Protein 4ZF7 (pdb70)

Nearest PDB structures (foldseek):
  4zf7-assembly2_B  TM=1.008E+00  e=1.001E-17  Mustela putorius furo
  4zf7-assembly1_A  TM=8.751E-01  e=1.483E-12  Mustela putorius furo
  6ye3-assembly2_F  TM=7.989E-01  e=3.983E-10  Homo sapiens
  7ra9-assembly1_A  TM=7.853E-01  e=1.922E-08  Homo sapiens
  4yqx-assembly1_A  TM=7.765E-01  e=3.238E-07  Mus musculus

InterPro domains:
  IPR000779 Interleukin-2 [PF00715] (7-149)
  IPR000779 Interleukin-2 [PR00265] (2-30)
  IPR000779 Interleukin-2 [PR00265] (51-66)
  IPR000779 Interleukin-2 [PR00265] (68-95)
  IPR000779 Interleukin-2 [PR00265] (107-128)
  IPR000779 Interleukin-2 [PR00265] (130-151)
  IPR000779 Interleukin-2 [PTHR48487] (1-152)
  IPR000779 Interleukin-2 [SM00189] (1-152)
  IPR009079 Four-helical cytokine-like, core [G3DSA:1.20.1250.10] (21-152)
  IPR009079 Four-helical cytokine-like, core [SSF47266] (27-152)
  IPR030477 Interleukin-2, conserved site [PS00424] (69-81)

Structure (mmCIF, N/CA/C/O backbone):
data_4ZF7
#
_entry.id   4ZF7
#
_cell.length_a   92.938
_cell.length_b   92.938
_cell.length_c   89.352
_cell.angle_alpha   90.00
_cell.angle_beta   90.00
_cell.angle_gamma   120.00
#
_symmetry.space_group_name_H-M   'P 32 2 1'
#
loop_
_entity.id
_entity.type
_entity.pdbx_description
1 polymer 'Interleukin 2'
2 non-polymer 'SULFATE ION'
3 non-polymer 'TETRAETHYLENE GLYCOL'
4 non-polymer DI(HYDROXYETHYL)ETHER
5 non-polymer 'PENTAETHYLENE GLYCOL'
6 water water
#
loop_
_atom_site.group_PDB
_atom_site.id
_atom_site.type_symbol
_atom_site.label_atom_id
_atom_site.label_alt_id
_atom_site.label_comp_id
_atom_site.label_asym_id
_atom_site.label_entity_id
_atom_site.label_seq_id
_atom_site.pdbx_PDB_ins_code
_atom_site.Cartn_x
_atom_site.Cartn_y
_atom_site.Cartn_z
_atom_site.occupancy
_atom_site.B_iso_or_equiv
_atom_site.auth_seq_id
_atom_site.auth_comp_id
_atom_site.auth_asym_id
_atom_site.auth_atom_id
_atom_site.pdbx_PDB_model_num
ATOM 1 N N . SER A 1 5 ? 50.282 -23.592 -20.194 1.00 78.65 5 SER A N 1
ATOM 2 C CA . SER A 1 5 ? 49.842 -24.984 -20.303 1.00 85.60 5 SER A CA 1
ATOM 3 C C . SER A 1 5 ? 48.300 -25.027 -20.446 1.00 91.55 5 SER A C 1
ATOM 4 O O . SER A 1 5 ? 47.585 -24.980 -19.450 1.00 96.10 5 SER A O 1
ATOM 7 N N . SER A 1 6 ? 47.789 -25.104 -21.678 1.00 85.20 6 SER A N 1
ATOM 8 C CA . SER A 1 6 ? 46.371 -24.805 -21.954 1.00 77.26 6 SER A CA 1
ATOM 9 C C . SER A 1 6 ? 45.329 -25.801 -21.397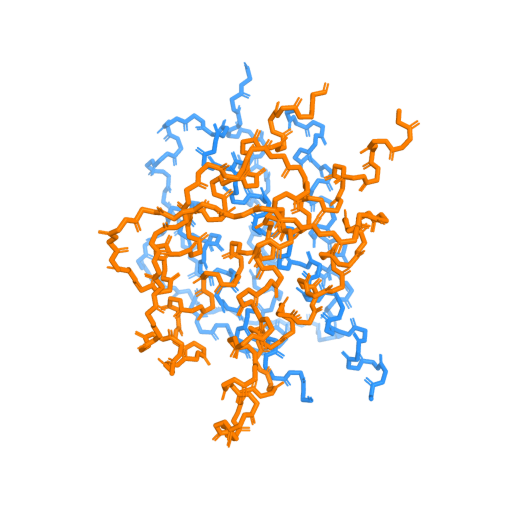 1.00 70.73 6 SER A C 1
ATOM 10 O O . SER A 1 6 ? 44.162 -25.437 -21.206 1.00 63.82 6 SER A O 1
ATOM 13 N N . SER A 1 7 ? 45.736 -27.046 -21.160 1.00 64.49 7 SER A N 1
ATOM 14 C CA . SER A 1 7 ? 44.851 -28.028 -20.548 1.00 63.34 7 SER A CA 1
ATOM 15 C C . SER A 1 7 ? 44.837 -27.719 -19.056 1.00 59.33 7 SER A C 1
ATOM 16 O O . SER A 1 7 ? 43.809 -27.865 -18.380 1.00 50.36 7 SER A O 1
ATOM 19 N N . THR A 1 8 ? 45.974 -27.224 -18.560 1.00 54.97 8 THR A N 1
ATOM 20 C CA . THR A 1 8 ? 46.001 -26.682 -17.207 1.00 53.28 8 THR A CA 1
ATOM 21 C C . THR A 1 8 ? 45.087 -25.482 -17.112 1.00 47.91 8 THR A C 1
ATOM 22 O O . THR A 1 8 ? 44.284 -25.416 -16.184 1.00 40.33 8 THR A O 1
ATOM 26 N N . LYS A 1 9 ? 45.206 -24.535 -18.052 1.00 43.34 9 LYS A N 1
ATOM 27 C CA . LYS A 1 9 ? 44.319 -23.362 -18.036 1.00 47.12 9 LYS A CA 1
ATOM 28 C C . LYS A 1 9 ? 42.861 -23.843 -18.054 1.00 43.74 9 LYS A C 1
ATOM 29 O O . LYS A 1 9 ? 42.022 -23.332 -17.305 1.00 34.51 9 LYS A O 1
ATOM 31 N N . GLU A 1 10 ? 42.546 -24.847 -18.874 1.00 40.56 10 GLU A N 1
ATOM 32 C CA . GLU A 1 10 ? 41.161 -25.304 -18.923 1.00 37.39 10 GLU A CA 1
ATOM 33 C C . GLU A 1 10 ? 40.772 -25.859 -17.568 1.00 32.83 10 GLU A C 1
ATOM 34 O O . GLU A 1 10 ? 39.680 -25.598 -17.080 1.00 30.54 10 GLU A O 1
ATOM 40 N N . ALA A 1 11 ? 41.656 -26.585 -16.910 1.00 33.12 11 ALA A N 1
ATOM 41 C CA . ALA A 1 11 ? 41.275 -27.156 -15.605 1.00 30.64 11 ALA A CA 1
ATOM 42 C C . ALA A 1 11 ? 41.115 -26.035 -14.551 1.00 28.35 11 ALA A C 1
ATOM 43 O O . ALA A 1 11 ? 40.223 -26.035 -13.713 1.00 26.01 11 ALA A O 1
ATOM 45 N N . GLN A 1 12 ? 42.017 -25.062 -14.608 1.00 29.50 12 GLN A N 1
ATOM 46 C CA . GLN A 1 12 ? 41.872 -23.932 -13.715 1.00 28.00 12 GLN A CA 1
ATOM 47 C C . GLN A 1 12 ? 40.541 -23.220 -13.898 1.00 26.44 12 GLN A C 1
ATOM 48 O O . GLN A 1 12 ? 39.895 -22.843 -12.931 1.00 24.60 12 GLN A O 1
ATOM 54 N N . GLN A 1 13 ? 40.177 -22.990 -15.148 1.00 27.73 13 GLN A N 1
ATOM 55 C CA . GLN A 1 13 ? 38.924 -22.322 -15.470 1.00 31.27 13 GLN A CA 1
ATOM 56 C C . GLN A 1 13 ? 37.731 -23.078 -14.904 1.00 25.05 13 GLN A C 1
ATOM 57 O O . GLN A 1 13 ? 36.819 -22.484 -14.324 1.00 23.77 13 GLN A O 1
ATOM 63 N N . GLN A 1 14 ? 37.711 -24.385 -15.141 1.00 25.24 14 GLN A N 1
ATOM 64 C CA . GLN A 1 14 ? 36.608 -25.190 -14.604 1.00 23.64 14 GLN A CA 1
ATOM 65 C C . GLN A 1 14 ? 36.561 -25.180 -13.075 1.00 26.05 14 GLN A C 1
ATOM 66 O O . GLN A 1 14 ? 35.477 -25.100 -12.523 1.00 21.08 14 GLN A O 1
ATOM 72 N N . LEU A 1 15 ? 37.715 -25.264 -12.395 1.00 21.56 15 LEU A N 1
ATOM 73 C CA . LEU A 1 15 ? 37.727 -25.282 -10.951 1.00 20.11 15 LEU A CA 1
ATOM 74 C C . LEU A 1 15 ? 37.265 -23.907 -10.404 1.00 19.39 15 LEU A C 1
ATOM 75 O O . LEU A 1 15 ? 36.611 -23.825 -9.359 1.00 18.16 15 LEU A O 1
ATOM 80 N N . GLU A 1 16 ? 37.608 -22.826 -11.122 1.00 20.57 16 GLU A N 1
ATOM 81 C CA . GLU A 1 16 ? 37.170 -21.473 -10.719 1.00 21.98 16 GLU A CA 1
ATOM 82 C C . GLU A 1 16 ? 35.654 -21.399 -10.763 1.00 19.73 16 GLU A C 1
ATOM 83 O O . GLU A 1 16 ? 35.055 -20.853 -9.860 1.00 20.38 16 GLU A O 1
ATOM 89 N N . GLN A 1 17 ? 35.075 -21.940 -11.839 1.00 20.18 17 GLN A N 1
ATOM 90 C CA . GLN A 1 17 ? 33.623 -22.006 -11.991 1.00 20.63 17 GLN A CA 1
ATOM 91 C C . GLN A 1 17 ? 32.995 -22.843 -10.862 1.00 27.23 17 GLN A C 1
ATOM 92 O O . GLN A 1 17 ? 31.913 -22.506 -10.331 1.00 18.04 17 GLN A O 1
ATOM 98 N N . LEU A 1 18 ? 33.622 -23.977 -10.568 1.00 20.67 18 LEU A N 1
ATOM 99 C CA . LEU A 1 18 ? 33.070 -24.872 -9.518 1.00 17.64 18 LEU A CA 1
ATOM 100 C C . LEU A 1 18 ? 33.091 -24.105 -8.192 1.00 18.98 18 LEU A C 1
ATOM 101 O O . LEU A 1 18 ? 32.142 -24.170 -7.430 1.00 17.90 18 LEU A O 1
ATOM 106 N N . LEU A 1 19 ? 34.187 -23.367 -7.943 1.00 16.24 19 LEU A N 1
ATOM 107 C CA . LEU A 1 19 ? 34.278 -22.530 -6.724 1.00 19.78 19 LEU A CA 1
ATOM 108 C C . LEU A 1 19 ? 33.141 -21.502 -6.665 1.00 21.34 19 LEU A C 1
ATOM 109 O O . LEU A 1 19 ? 32.499 -21.372 -5.631 1.00 18.56 19 LEU A O 1
ATOM 114 N N . LEU A 1 20 ? 32.935 -20.744 -7.742 1.00 18.42 20 LEU A N 1
ATOM 115 C CA . LEU A 1 20 ? 31.804 -19.796 -7.835 1.00 18.71 20 LEU A CA 1
ATOM 116 C C . LEU A 1 20 ? 30.494 -20.542 -7.530 1.00 20.63 20 LEU A C 1
ATOM 117 O O . LEU A 1 20 ? 29.665 -20.062 -6.732 1.00 19.30 20 LEU A O 1
ATOM 122 N N . ASP A 1 21 ? 30.315 -21.685 -8.175 1.00 17.45 21 ASP A N 1
ATOM 123 C CA . ASP A 1 21 ? 29.042 -22.463 -8.023 1.00 17.30 21 ASP A CA 1
ATOM 124 C C . ASP A 1 21 ? 28.821 -22.882 -6.560 1.00 18.65 21 ASP A C 1
ATOM 125 O O . ASP A 1 21 ? 27.720 -22.746 -6.035 1.00 17.14 21 ASP A O 1
ATOM 130 N N . LEU A 1 22 ? 29.872 -23.377 -5.903 1.00 17.37 22 LEU A N 1
ATOM 131 C CA . LEU A 1 22 ? 29.713 -23.854 -4.527 1.00 17.82 22 LEU A CA 1
ATOM 132 C C . LEU A 1 22 ? 29.432 -22.685 -3.581 1.00 17.37 22 LEU A C 1
ATOM 133 O O . LEU A 1 22 ? 28.604 -22.798 -2.665 1.00 16.48 22 LEU A O 1
ATOM 138 N N . GLN A 1 23 ? 30.146 -21.568 -3.773 1.00 16.71 23 GLN A N 1
ATOM 139 C CA . GLN A 1 23 ? 29.878 -20.427 -2.923 1.00 18.21 23 GLN A CA 1
ATOM 140 C C . GLN A 1 23 ? 28.429 -19.981 -3.078 1.00 28.89 23 GLN A C 1
ATOM 141 O O . GLN A 1 23 ? 27.744 -19.623 -2.101 1.00 20.61 23 GLN A O 1
ATOM 147 N N . LEU A 1 24 ? 27.955 -19.956 -4.326 1.00 19.52 24 LEU A N 1
ATOM 148 C CA . LEU A 1 24 ? 26.560 -19.474 -4.582 1.00 21.30 24 LEU A CA 1
ATOM 149 C C . LEU A 1 24 ? 25.531 -20.462 -3.968 1.00 21.03 24 LEU A C 1
ATOM 150 O O . LEU A 1 24 ? 24.483 -20.086 -3.399 1.00 22.78 24 LEU A O 1
ATOM 155 N N . LEU A 1 25 ? 25.861 -21.730 -4.085 1.00 19.19 25 LEU A N 1
ATOM 156 C CA . LEU A 1 25 ? 25.023 -22.758 -3.479 1.00 19.82 25 LEU A CA 1
ATOM 157 C C . LEU A 1 25 ? 24.977 -22.592 -1.943 1.00 23.18 25 LEU A C 1
ATOM 158 O O . LEU A 1 25 ? 23.928 -22.690 -1.341 1.00 20.70 25 LEU A O 1
ATOM 163 N N . LEU A 1 26 ? 26.127 -22.317 -1.341 1.00 19.49 26 LEU A N 1
ATOM 164 C CA . LEU A 1 26 ? 26.194 -22.077 0.104 1.00 19.86 26 LEU A CA 1
ATOM 165 C C . LEU A 1 26 ? 25.376 -20.865 0.498 1.00 22.35 26 LEU A C 1
ATOM 166 O O . LEU A 1 26 ? 24.667 -20.860 1.522 1.00 25.84 26 LEU A O 1
ATOM 171 N N . ASN A 1 27 ? 25.528 -19.770 -0.250 1.00 24.43 27 ASN A N 1
ATOM 172 C CA . ASN A 1 27 ? 24.749 -18.566 0.049 1.00 26.18 27 ASN A CA 1
ATOM 173 C C . ASN A 1 27 ? 23.256 -18.925 0.081 1.00 27.50 27 ASN A C 1
ATOM 174 O O . ASN A 1 27 ? 22.510 -18.411 0.906 1.00 30.08 27 ASN A O 1
ATOM 179 N N . GLY A 1 28 ? 22.850 -19.782 -0.859 1.00 26.16 28 GLY A N 1
ATOM 180 C CA . GLY A 1 28 ? 21.424 -20.158 -0.957 1.00 33.15 28 GLY A CA 1
ATOM 181 C C . GLY A 1 28 ? 20.978 -21.020 0.224 1.00 30.15 28 GLY A C 1
ATOM 182 O O . GLY A 1 28 ? 19.874 -20.840 0.785 1.00 37.07 28 GLY A O 1
ATOM 183 N N . VAL A 1 29 ? 21.858 -21.913 0.654 1.00 25.41 29 VAL A N 1
ATOM 184 C CA . VAL A 1 29 ? 21.550 -22.784 1.789 1.00 33.25 29 VAL A CA 1
ATOM 185 C C . VAL A 1 29 ? 21.371 -21.957 3.048 1.00 34.24 29 VAL A C 1
ATOM 186 O O . VAL A 1 29 ? 20.407 -22.127 3.845 1.00 35.72 29 VAL A O 1
ATOM 190 N N . LYS A 1 30 ? 22.250 -20.986 3.220 1.00 30.91 30 LYS A N 1
ATOM 191 C CA . LYS A 1 30 ? 22.134 -20.151 4.408 1.00 32.94 30 LYS A CA 1
ATOM 192 C C . LYS A 1 30 ? 20.923 -19.265 4.400 1.00 45.97 30 LYS A C 1
ATOM 193 O O . LYS A 1 30 ? 20.367 -18.956 5.465 1.00 49.66 30 LYS A O 1
ATOM 199 N N . ASN A 1 31 ? 20.544 -18.790 3.218 1.00 44.66 31 ASN A N 1
ATOM 200 C CA . ASN A 1 31 ? 19.430 -17.848 3.142 1.00 41.21 31 ASN A CA 1
ATOM 201 C C . ASN A 1 31 ? 18.093 -18.549 2.971 1.00 44.94 31 ASN A C 1
ATOM 202 O O . ASN A 1 31 ? 17.084 -18.086 3.492 1.00 50.90 31 ASN A O 1
ATOM 207 N N . TYR A 1 32 ? 18.059 -19.679 2.288 1.00 43.30 32 TYR A N 1
ATOM 208 C CA . TYR A 1 32 ? 16.773 -20.212 1.864 1.00 57.97 32 TYR A CA 1
ATOM 209 C C . TYR A 1 32 ? 16.366 -21.544 2.500 1.00 58.69 32 TYR A C 1
ATOM 210 O O . TYR A 1 32 ? 15.242 -21.980 2.313 1.00 63.10 32 TYR A O 1
ATOM 219 N N . GLU A 1 33 ? 17.252 -22.209 3.233 1.00 50.43 33 GLU A N 1
ATOM 220 C CA . GLU A 1 33 ? 16.858 -23.499 3.791 1.00 49.11 33 GLU A CA 1
ATOM 221 C C . GLU A 1 33 ? 16.117 -23.298 5.060 1.00 54.88 33 GLU A C 1
ATOM 222 O O . GLU A 1 33 ? 16.522 -22.473 5.876 1.00 52.47 33 GLU A O 1
ATOM 228 N N . SER A 1 34 ? 15.045 -24.072 5.225 1.00 55.50 34 SER A N 1
ATOM 229 C CA . SER A 1 34 ? 14.289 -24.086 6.465 1.00 72.53 34 SER A CA 1
ATOM 230 C C . SER A 1 34 ? 15.243 -24.413 7.593 1.00 72.06 34 SER A C 1
ATOM 231 O O . SER A 1 34 ? 16.127 -25.254 7.435 1.00 60.66 34 SER A O 1
ATOM 234 N N . PRO A 1 35 ? 15.068 -23.743 8.739 1.00 74.68 35 PRO A N 1
ATOM 235 C CA . PRO A 1 35 ? 15.938 -23.995 9.889 1.00 72.68 35 PRO A CA 1
ATOM 236 C C . PRO A 1 35 ? 15.832 -25.445 10.393 1.00 64.89 35 PRO A C 1
ATOM 237 O O . PRO A 1 35 ? 16.649 -25.849 11.212 1.00 65.04 35 PRO A O 1
ATOM 241 N N . ARG A 1 36 ? 14.864 -26.215 9.899 1.00 60.37 36 ARG A N 1
ATOM 242 C CA . ARG A 1 36 ? 14.815 -27.644 10.201 1.00 62.78 36 ARG A CA 1
ATOM 243 C C . ARG A 1 36 ? 16.070 -28.380 9.688 1.00 59.79 36 ARG A C 1
ATOM 244 O O . ARG A 1 36 ? 16.549 -29.322 10.324 1.00 61.62 36 ARG A O 1
ATOM 252 N N . MET A 1 37 ? 16.612 -27.942 8.550 1.00 53.00 37 MET A N 1
ATOM 253 C CA . MET A 1 37 ? 17.770 -28.612 7.955 1.00 45.06 37 MET A CA 1
ATOM 254 C C . MET A 1 37 ? 19.048 -28.430 8.767 1.00 48.30 37 MET A C 1
ATOM 255 O O . MET A 1 37 ? 20.028 -29.152 8.565 1.00 43.46 37 MET A O 1
ATOM 260 N N . LEU A 1 38 ? 19.018 -27.459 9.683 1.00 50.06 38 LEU A N 1
ATOM 261 C CA . LEU A 1 38 ? 20.123 -27.193 10.599 1.00 50.75 38 LEU A CA 1
ATOM 262 C C . LEU A 1 38 ? 20.626 -28.436 11.322 1.00 47.15 38 LEU A C 1
ATOM 263 O O . LEU A 1 38 ? 21.824 -28.599 11.519 1.00 52.54 38 LEU A O 1
ATOM 268 N N . THR A 1 39 ? 19.721 -29.299 11.738 1.00 49.78 39 THR A N 1
ATOM 269 C CA . THR A 1 39 ? 20.145 -30.463 12.484 1.00 56.31 39 THR A CA 1
ATOM 270 C C . THR A 1 39 ? 20.547 -31.642 11.578 1.00 56.38 39 THR A C 1
ATOM 271 O O . THR A 1 39 ? 20.858 -32.728 12.080 1.00 58.83 39 THR A O 1
ATOM 275 N N . PHE A 1 40 ? 20.529 -31.463 10.257 1.00 43.91 40 PHE A N 1
ATOM 276 C CA . PHE A 1 40 ? 20.806 -32.634 9.437 1.00 35.08 40 PHE A CA 1
ATOM 277 C C . PHE A 1 40 ? 22.314 -32.859 9.381 1.00 31.06 40 PHE A C 1
ATOM 278 O O . PHE A 1 40 ? 23.072 -31.980 8.965 1.00 33.91 40 PHE A O 1
ATOM 286 N N . LYS A 1 41 ? 22.734 -34.043 9.835 1.00 29.45 41 LYS A N 1
ATOM 287 C CA . LYS A 1 41 ? 24.154 -34.384 9.921 1.00 34.46 41 LYS A CA 1
ATOM 288 C C . LYS A 1 41 ? 24.458 -35.603 9.075 1.00 31.06 41 LYS A C 1
ATOM 289 O O . LYS A 1 41 ? 23.699 -36.601 9.097 1.00 30.25 41 LYS A O 1
ATOM 295 N N . PHE A 1 42 ? 25.579 -35.546 8.364 1.00 26.23 42 PHE A N 1
ATOM 296 C CA . PHE A 1 42 ? 26.001 -36.682 7.536 1.00 27.20 42 PHE A CA 1
ATOM 297 C C . PHE A 1 42 ? 27.532 -36.753 7.412 1.00 28.10 42 PHE A C 1
ATOM 298 O O . PHE A 1 42 ? 28.269 -35.860 7.890 1.00 26.28 42 PHE A O 1
ATOM 306 N N . TYR A 1 43 ? 27.996 -37.865 6.843 1.00 25.85 43 TYR A N 1
ATOM 307 C CA . TYR A 1 43 ? 29.414 -38.141 6.677 1.00 32.18 43 TYR A CA 1
ATOM 308 C C . TYR A 1 43 ? 29.908 -37.513 5.395 1.00 30.53 43 TYR A C 1
ATOM 309 O O . TYR A 1 43 ? 29.224 -37.596 4.319 1.00 32.00 43 TYR A O 1
ATOM 318 N N . MET A 1 44 ? 31.136 -37.043 5.471 1.00 29.82 44 MET A N 1
ATOM 319 C CA . MET A 1 44 ? 31.847 -36.496 4.302 1.00 33.18 44 MET A CA 1
ATOM 320 C C . MET A 1 44 ? 33.365 -36.850 4.321 1.00 33.90 44 MET A C 1
ATOM 321 O O . MET A 1 44 ? 33.940 -37.237 5.356 1.00 27.15 44 MET A O 1
ATOM 326 N N . PRO A 1 45 ? 34.020 -36.719 3.164 1.00 25.87 45 PRO A N 1
ATOM 327 C CA . PRO A 1 45 ? 35.401 -37.145 3.015 1.00 28.52 45 PRO A CA 1
ATOM 328 C C . PRO A 1 45 ? 36.357 -36.325 3.878 1.00 27.38 45 PRO A C 1
ATOM 329 O O . PRO A 1 45 ? 36.053 -35.144 4.101 1.00 26.26 45 PRO A O 1
ATOM 333 N N . LYS A 1 46 ? 37.442 -36.947 4.308 1.00 31.80 46 LYS A N 1
ATOM 334 C CA . LYS A 1 46 ? 38.694 -36.230 4.654 1.00 41.58 46 LYS A CA 1
ATOM 335 C C . LYS A 1 46 ? 39.565 -35.930 3.406 1.00 34.19 46 LYS A C 1
ATOM 336 O O . LYS A 1 46 ? 39.272 -36.408 2.282 1.00 49.30 46 LYS A O 1
ATOM 342 N N . LYS A 1 47 ? 40.582 -35.079 3.554 1.00 39.54 47 LYS A N 1
ATOM 343 C CA . LYS A 1 47 ? 41.848 -35.330 2.849 1.00 39.87 47 LYS A CA 1
ATOM 344 C C . LYS A 1 47 ? 41.808 -35.132 1.297 1.00 40.04 47 LYS A C 1
ATOM 345 O O . LYS A 1 47 ? 42.614 -35.723 0.536 1.00 54.11 47 LYS A O 1
ATOM 351 N N . ALA A 1 48 ? 40.877 -34.323 0.804 1.00 30.37 48 ALA A N 1
ATOM 352 C CA . ALA A 1 48 ? 40.781 -34.168 -0.668 1.00 32.99 48 ALA A CA 1
ATOM 353 C C . ALA A 1 48 ? 41.848 -33.194 -1.144 1.00 35.67 48 ALA A C 1
ATOM 354 O O . ALA A 1 48 ? 41.775 -31.985 -0.843 1.00 32.38 48 ALA A O 1
ATOM 356 N N . THR A 1 49 ? 42.855 -33.703 -1.837 1.00 35.37 49 THR A N 1
ATOM 357 C CA . THR A 1 49 ? 44.006 -32.838 -2.183 1.00 38.08 49 THR A CA 1
ATOM 358 C C . THR A 1 49 ? 44.406 -32.771 -3.662 1.00 45.75 49 THR A C 1
ATOM 359 O O . THR A 1 49 ? 45.278 -31.984 -4.031 1.00 46.72 49 THR A O 1
ATOM 363 N N . GLU A 1 50 ? 43.843 -33.649 -4.488 1.00 33.08 50 GLU A N 1
ATOM 364 C CA . GLU A 1 50 ? 44.234 -33.745 -5.899 1.00 34.16 50 GLU A CA 1
ATOM 365 C C . GLU A 1 50 ? 42.962 -33.680 -6.734 1.00 31.30 50 GLU A C 1
ATOM 366 O O . GLU A 1 50 ? 41.838 -33.840 -6.215 1.00 29.00 50 GLU A O 1
ATOM 372 N N . LEU A 1 51 ? 43.142 -33.386 -8.014 1.00 22.04 51 LEU A N 1
ATOM 373 C CA . LEU A 1 51 ? 41.974 -33.228 -8.908 1.00 20.11 51 LEU A CA 1
ATOM 374 C C . LEU A 1 51 ? 41.088 -34.486 -8.864 1.00 19.27 51 LEU A C 1
ATOM 375 O O . LEU A 1 51 ? 39.835 -34.390 -8.876 1.00 19.43 51 LEU A O 1
ATOM 380 N N . THR A 1 52 ? 41.695 -35.685 -8.787 1.00 19.85 52 THR A N 1
ATOM 381 C CA . THR A 1 52 ? 40.848 -36.878 -8.876 1.00 19.20 52 THR A CA 1
ATOM 382 C C . THR A 1 52 ? 39.934 -37.019 -7.656 1.00 25.76 52 THR A C 1
ATOM 383 O O . THR A 1 52 ? 38.889 -37.667 -7.723 1.00 20.05 52 THR A O 1
ATOM 387 N N . HIS A 1 53 ? 40.291 -36.371 -6.547 1.00 18.87 53 HIS A N 1
ATOM 388 C CA . HIS A 1 53 ? 39.400 -36.391 -5.367 1.00 18.15 53 HIS A CA 1
ATOM 389 C C . HIS A 1 53 ? 38.076 -35.653 -5.522 1.00 17.42 53 HIS A C 1
ATOM 390 O O . HIS A 1 53 ? 37.188 -35.877 -4.717 1.00 20.38 53 HIS A O 1
ATOM 397 N N . LEU A 1 54 ? 37.920 -34.826 -6.562 1.00 17.00 54 LEU A N 1
ATOM 398 C CA . LEU A 1 54 ? 36.637 -34.183 -6.835 1.00 17.15 54 LEU A CA 1
ATOM 399 C C . LEU A 1 54 ? 35.587 -35.245 -7.167 1.00 17.59 54 LEU A C 1
ATOM 400 O O . LEU A 1 54 ? 34.430 -34.994 -7.004 1.00 18.87 54 LEU A O 1
ATOM 405 N N . GLN A 1 55 ? 35.984 -36.451 -7.598 1.00 14.66 55 GLN A N 1
ATOM 406 C CA A GLN A 1 55 ? 34.905 -37.383 -7.821 0.42 16.59 55 GLN A CA 1
ATOM 407 C CA B GLN A 1 55 ? 35.023 -37.556 -7.799 0.58 14.52 55 GLN A CA 1
ATOM 408 C C . GLN A 1 55 ? 34.262 -37.847 -6.483 1.00 16.78 55 GLN A C 1
ATOM 409 O O . GLN A 1 55 ? 33.131 -38.344 -6.490 1.00 17.41 55 GLN A O 1
ATOM 420 N N . CYS A 1 56 ? 34.935 -37.615 -5.351 1.00 15.23 56 CYS A N 1
ATOM 421 C CA . CYS A 1 56 ? 34.288 -37.876 -4.041 1.00 18.94 56 CYS A CA 1
ATOM 422 C C . CYS A 1 56 ? 33.172 -36.830 -3.809 1.00 20.06 56 CYS A C 1
ATOM 423 O O . CYS A 1 56 ? 32.168 -37.120 -3.157 1.00 17.82 56 CYS A O 1
ATOM 426 N N . LEU A 1 57 ? 33.365 -35.610 -4.348 1.00 19.77 57 LEU A N 1
ATOM 427 C CA . LEU A 1 57 ? 32.309 -34.610 -4.301 1.00 15.34 57 LEU A CA 1
ATOM 428 C C . LEU A 1 57 ? 31.150 -35.007 -5.210 1.00 18.77 57 LEU A C 1
ATOM 429 O O . LEU A 1 57 ? 30.001 -35.029 -4.788 1.00 16.08 57 LEU A O 1
ATOM 434 N N . ALA A 1 58 ? 31.444 -35.355 -6.478 1.00 14.38 58 ALA A N 1
ATOM 435 C CA . ALA A 1 58 ? 30.399 -35.830 -7.404 1.00 19.72 58 ALA A CA 1
ATOM 436 C C . ALA A 1 58 ? 29.612 -37.036 -6.817 1.00 19.78 58 ALA A C 1
ATOM 437 O O . ALA A 1 58 ? 28.390 -37.136 -6.940 1.00 14.63 58 ALA A O 1
ATOM 439 N N . GLU A 1 59 ? 30.341 -37.978 -6.232 1.00 18.18 59 GLU A N 1
ATOM 440 C CA . GLU A 1 59 ? 29.708 -39.182 -5.682 1.00 17.18 59 GLU A CA 1
ATOM 441 C C . GLU A 1 59 ? 28.677 -38.776 -4.638 1.00 17.90 59 GLU A C 1
ATOM 442 O O . GLU A 1 59 ? 27.556 -39.268 -4.659 1.00 16.05 59 GLU A O 1
ATOM 448 N N . GLU A 1 60 ? 29.036 -37.852 -3.744 1.00 13.96 60 GLU A N 1
ATOM 449 C CA . GLU A 1 60 ? 28.106 -37.537 -2.632 1.00 15.48 60 GLU A CA 1
ATOM 450 C C . GLU A 1 60 ? 26.946 -36.642 -3.083 1.00 13.20 60 GLU A C 1
ATOM 451 O O . GLU A 1 60 ? 25.816 -36.738 -2.573 1.00 15.43 60 GLU A O 1
ATOM 457 N N . LEU A 1 61 ? 27.195 -35.821 -4.114 1.00 12.49 61 LEU A N 1
ATOM 458 C CA . LEU A 1 61 ? 26.159 -34.997 -4.740 1.00 15.62 61 LEU A CA 1
ATOM 459 C C . LEU A 1 61 ? 25.038 -35.812 -5.384 1.00 19.44 61 LEU A C 1
ATOM 460 O O . LEU A 1 61 ? 23.932 -35.307 -5.528 1.00 17.02 61 LEU A O 1
ATOM 465 N N . LYS A 1 62 ? 25.307 -37.041 -5.802 1.00 14.25 62 LYS A N 1
ATOM 466 C CA . LYS A 1 62 ? 24.223 -37.874 -6.386 1.00 15.02 62 LYS A CA 1
ATOM 467 C C . LYS A 1 62 ? 22.997 -37.861 -5.489 1.00 19.88 62 LYS A C 1
ATOM 468 O O . LYS A 1 62 ? 21.861 -37.723 -5.972 1.00 18.08 62 LYS A O 1
ATOM 474 N N . LEU A 1 63 ? 23.194 -38.068 -4.190 1.00 14.70 63 LEU A N 1
ATOM 475 C CA . LEU A 1 63 ? 22.010 -38.022 -3.306 1.00 15.54 63 LEU A CA 1
ATOM 476 C C . LEU A 1 63 ? 21.870 -36.682 -2.602 1.00 18.55 63 LEU A C 1
ATOM 477 O O . LEU A 1 63 ? 20.775 -36.259 -2.282 1.00 17.53 63 LEU A O 1
ATOM 482 N N . LEU A 1 64 ? 22.993 -35.978 -2.356 1.00 18.49 64 LEU A N 1
ATOM 483 C CA . LEU A 1 64 ? 22.839 -34.728 -1.625 1.00 17.59 64 LEU A CA 1
ATOM 484 C C . LEU A 1 64 ? 22.069 -33.688 -2.456 1.00 15.29 64 LEU A C 1
ATOM 485 O O . LEU A 1 64 ? 21.384 -32.865 -1.882 1.00 16.96 64 LEU A O 1
ATOM 490 N N . GLU A 1 65 ? 22.173 -33.702 -3.791 1.00 15.35 65 GLU A N 1
ATOM 491 C CA . GLU A 1 65 ? 21.415 -32.723 -4.592 1.00 18.92 65 GLU A CA 1
ATOM 492 C C . GLU A 1 65 ? 19.916 -32.973 -4.426 1.00 18.05 65 GLU A C 1
ATOM 493 O O . GLU A 1 65 ? 19.107 -32.049 -4.528 1.00 19.47 65 GLU A O 1
ATOM 499 N N . GLU A 1 66 ? 19.551 -34.233 -4.211 1.00 17.79 66 GLU A N 1
ATOM 500 C CA . GLU A 1 66 ? 18.127 -34.552 -4.014 1.00 20.66 66 GLU A CA 1
ATOM 501 C C . GLU A 1 66 ? 17.704 -33.980 -2.652 1.00 21.94 66 GLU A C 1
ATOM 502 O O . GLU A 1 66 ? 16.600 -33.463 -2.496 1.00 21.31 66 GLU A O 1
ATOM 508 N N . VAL A 1 67 ? 18.588 -34.089 -1.665 1.00 17.45 67 VAL A N 1
ATOM 509 C CA . VAL A 1 67 ? 18.319 -33.474 -0.355 1.00 20.22 67 VAL A CA 1
ATOM 510 C C . VAL A 1 67 ? 18.143 -31.945 -0.493 1.00 22.43 67 VAL A C 1
ATOM 511 O O . VAL A 1 67 ? 17.179 -31.386 0.030 1.00 21.33 67 VAL A O 1
ATOM 515 N N . LEU A 1 68 ? 19.088 -31.302 -1.155 1.00 21.11 68 LEU A N 1
ATOM 516 C CA . LEU A 1 68 ? 19.063 -29.844 -1.337 1.00 27.64 68 LEU A CA 1
ATOM 517 C C . LEU A 1 68 ? 17.742 -29.410 -1.999 1.00 27.59 68 LEU A C 1
ATOM 518 O O . LEU A 1 68 ? 17.088 -28.466 -1.571 1.00 27.90 68 LEU A O 1
ATOM 523 N N . TYR A 1 69 ? 17.349 -30.154 -3.030 1.00 21.89 69 TYR A N 1
ATOM 524 C CA . TYR A 1 69 ? 16.169 -29.797 -3.782 1.00 19.88 69 TYR A CA 1
ATOM 525 C C . TYR A 1 69 ? 14.955 -29.877 -2.895 1.00 29.30 69 TYR A C 1
ATOM 526 O O . TYR A 1 69 ? 14.118 -28.990 -2.931 1.00 29.60 69 TYR A O 1
ATOM 535 N N . LEU A 1 70 ? 14.825 -30.957 -2.118 1.00 24.46 70 LEU A N 1
ATOM 536 C CA . LEU A 1 70 ? 13.692 -31.054 -1.185 1.00 27.19 70 LEU A CA 1
ATOM 537 C C . LEU A 1 70 ? 13.819 -30.145 0.058 1.00 33.80 70 LEU A C 1
ATOM 538 O O . LEU A 1 70 ? 12.832 -29.886 0.698 1.00 38.97 70 LEU A O 1
ATOM 543 N N . ALA A 1 71 ? 15.006 -29.673 0.400 1.00 61.32 71 ALA A N 1
ATOM 544 C CA . ALA A 1 71 ? 15.197 -28.989 1.672 1.00 61.76 71 ALA A CA 1
ATOM 545 C C . ALA A 1 71 ? 14.834 -27.500 1.589 1.00 69.22 71 ALA A C 1
ATOM 546 O O . ALA A 1 71 ? 15.007 -26.735 2.544 1.00 68.78 71 ALA A O 1
ATOM 548 N N . GLN A 1 72 ? 14.317 -27.081 0.447 1.00 63.51 72 GLN A N 1
ATOM 549 C CA . GLN A 1 72 ? 14.292 -25.671 0.183 1.00 70.08 72 GLN A CA 1
ATOM 550 C C . GLN A 1 72 ? 12.953 -25.114 0.634 1.00 79.86 72 GLN A C 1
ATOM 551 O O . GLN A 1 72 ? 11.920 -25.776 0.477 1.00 82.30 72 GLN A O 1
ATOM 557 N N . SER A 1 73 ? 12.989 -23.918 1.231 1.00 86.00 73 SER A N 1
ATOM 558 C CA . SER A 1 73 ? 11.793 -23.182 1.622 1.00 86.65 73 SER A CA 1
ATOM 559 C C . SER A 1 73 ? 10.924 -22.930 0.408 1.00 90.59 73 SER A C 1
ATOM 560 O O . SER A 1 73 ? 11.413 -22.467 -0.626 1.00 97.44 73 SER A O 1
ATOM 563 N N . LYS A 1 74 ? 9.640 -23.241 0.529 1.00 85.03 74 LYS A N 1
ATOM 564 C CA . LYS A 1 74 ? 8.713 -22.989 -0.563 1.00 84.50 74 LYS A CA 1
ATOM 565 C C . LYS A 1 74 ? 7.391 -22.435 -0.028 1.00 80.38 74 LYS A C 1
ATOM 566 O O . LYS A 1 74 ? 7.306 -21.257 0.343 1.00 73.42 74 LYS A O 1
ATOM 568 N N . HIS A 1 77 ? 13.441 -20.137 -6.849 1.00 97.13 77 HIS A N 1
ATOM 569 C CA . HIS A 1 77 ? 13.493 -21.215 -5.862 1.00 97.84 77 HIS A CA 1
ATOM 570 C C . HIS A 1 77 ? 14.196 -22.465 -6.412 1.00 97.82 77 HIS A C 1
ATOM 571 O O . HIS A 1 77 ? 15.431 -22.572 -6.449 1.00 73.50 77 HIS A O 1
ATOM 578 N N . LEU A 1 78 ? 13.367 -23.386 -6.893 1.00 86.27 78 LEU A N 1
ATOM 579 C CA . LEU A 1 78 ? 13.802 -24.695 -7.372 1.00 77.43 78 LEU A CA 1
ATOM 580 C C . LEU A 1 78 ? 14.281 -24.671 -8.806 1.00 69.52 78 LEU A C 1
ATOM 581 O O . LEU A 1 78 ? 15.207 -25.386 -9.172 1.00 66.19 78 LEU A O 1
ATOM 586 N N . THR A 1 79 ? 13.666 -23.839 -9.622 1.00 70.63 79 THR A N 1
ATOM 587 C CA . THR A 1 79 ? 14.215 -23.628 -10.948 1.00 75.36 79 THR A CA 1
ATOM 588 C C . THR A 1 79 ? 15.692 -23.173 -10.862 1.00 64.65 79 THR A C 1
ATOM 589 O O . THR A 1 79 ? 16.570 -23.791 -11.507 1.00 55.52 79 THR A O 1
ATOM 593 N N . ASP A 1 80 ? 15.986 -22.145 -10.048 1.00 45.93 80 ASP A N 1
ATOM 594 C CA . ASP A 1 80 ? 17.355 -21.693 -10.026 1.00 41.87 80 ASP A CA 1
ATOM 595 C C . ASP A 1 80 ? 18.258 -22.721 -9.293 1.00 26.86 80 ASP A C 1
ATOM 596 O O . ASP A 1 80 ? 19.388 -22.903 -9.740 1.00 24.73 80 ASP A O 1
ATOM 601 N N . ILE A 1 81 ? 17.806 -23.393 -8.230 1.00 26.70 81 ILE A N 1
ATOM 602 C CA . ILE A 1 81 ? 18.722 -24.340 -7.591 1.00 24.04 81 ILE A CA 1
ATOM 603 C C . ILE A 1 81 ? 18.999 -25.490 -8.555 1.00 23.11 81 ILE A C 1
ATOM 604 O O . ILE A 1 81 ? 20.108 -26.048 -8.610 1.00 20.86 81 ILE A O 1
ATOM 609 N N . LYS A 1 82 ? 17.990 -25.877 -9.333 1.00 26.32 82 LYS A N 1
ATOM 610 C CA . LYS A 1 82 ? 18.241 -27.003 -10.230 1.00 22.75 82 LYS A CA 1
ATOM 611 C C . LYS A 1 82 ? 19.295 -26.596 -11.290 1.00 26.70 82 LYS A C 1
ATOM 612 O O . LYS A 1 82 ? 20.163 -27.385 -11.676 1.00 22.96 82 LYS A O 1
ATOM 618 N N . GLU A 1 83 ? 19.187 -25.378 -11.803 1.00 22.94 83 GLU A N 1
ATOM 619 C CA . GLU A 1 83 ? 20.122 -24.905 -12.808 1.00 23.23 83 GLU A CA 1
ATOM 620 C C . GLU A 1 83 ? 21.513 -24.799 -12.221 1.00 23.99 83 GLU A C 1
ATOM 621 O O . GLU A 1 83 ? 22.509 -25.119 -12.881 1.00 23.48 83 GLU A O 1
ATOM 627 N N . LEU A 1 84 ? 21.577 -24.321 -10.982 1.00 20.80 84 LEU A N 1
ATOM 628 C CA . LEU A 1 84 ? 22.893 -24.220 -10.292 1.00 19.71 84 LEU A CA 1
ATOM 629 C C . LEU A 1 84 ? 23.508 -25.590 -10.117 1.00 19.63 84 LEU A C 1
ATOM 630 O O . LEU A 1 84 ? 24.705 -25.792 -10.375 1.00 18.85 84 LEU A O 1
ATOM 635 N N . MET A 1 85 ? 22.739 -26.562 -9.606 1.00 16.56 85 MET A N 1
ATOM 636 C CA . MET A 1 85 ? 23.308 -27.895 -9.444 1.00 17.33 85 MET A CA 1
ATOM 637 C C . MET A 1 85 ? 23.659 -28.577 -10.782 1.00 18.80 85 MET A C 1
ATOM 638 O O . MET A 1 85 ? 24.626 -29.332 -10.863 1.00 17.80 85 MET A O 1
ATOM 643 N N . SER A 1 86 ? 22.874 -28.322 -11.813 1.00 18.76 86 SER A N 1
ATOM 644 C CA . SER A 1 86 ? 23.262 -28.766 -13.131 1.00 24.72 86 SER A CA 1
ATOM 645 C C . SER A 1 86 ? 24.642 -28.193 -13.562 1.00 20.47 86 SER A C 1
ATOM 646 O O . SER A 1 86 ? 25.498 -28.909 -14.120 1.00 21.36 86 SER A O 1
ATOM 649 N N . ASN A 1 87 ? 24.889 -26.919 -13.290 1.00 18.37 87 ASN A N 1
ATOM 650 C CA . ASN A 1 87 ? 26.188 -26.345 -13.669 1.00 19.26 87 ASN A CA 1
ATOM 651 C C . ASN A 1 87 ? 27.372 -26.968 -12.884 1.00 18.08 87 ASN A C 1
ATOM 652 O O . ASN A 1 87 ? 28.446 -27.242 -13.440 1.00 21.37 87 ASN A O 1
ATOM 657 N N . ILE A 1 88 ? 27.158 -27.190 -11.595 1.00 16.01 88 ILE A N 1
ATOM 658 C CA . ILE A 1 88 ? 28.100 -27.875 -10.755 1.00 18.45 88 ILE A CA 1
ATOM 659 C C . ILE A 1 88 ? 28.387 -29.239 -11.395 1.00 19.85 88 ILE A C 1
ATOM 660 O O . ILE A 1 88 ? 29.555 -29.673 -11.479 1.00 16.80 88 ILE A O 1
ATOM 665 N N . ASN A 1 89 ? 27.331 -29.945 -11.783 1.00 19.60 89 ASN A N 1
ATOM 666 C CA . ASN A 1 89 ? 27.538 -31.296 -12.312 1.00 17.62 89 ASN A CA 1
ATOM 667 C C . ASN A 1 89 ? 28.337 -31.286 -13.633 1.00 21.73 89 ASN A C 1
ATOM 668 O O . ASN A 1 89 ? 29.194 -32.180 -13.866 1.00 17.21 89 ASN A O 1
ATOM 673 N N . VAL A 1 90 ? 28.059 -30.295 -14.487 1.00 19.35 90 VAL A N 1
ATOM 674 C CA . VAL A 1 90 ? 28.764 -30.218 -15.769 1.00 22.47 90 VAL A CA 1
ATOM 675 C C . VAL A 1 90 ? 30.223 -29.902 -15.512 1.00 20.19 90 VAL A C 1
ATOM 676 O O . VAL A 1 90 ? 31.136 -30.419 -16.177 1.00 21.00 90 VAL A O 1
ATOM 680 N N . THR A 1 91 ? 30.463 -29.045 -14.532 1.00 18.07 91 THR A N 1
ATOM 681 C CA . THR A 1 91 ? 31.813 -28.637 -14.232 1.00 16.65 91 THR A CA 1
ATOM 682 C C . THR A 1 91 ? 32.656 -29.793 -13.699 1.00 17.77 91 THR A C 1
ATOM 683 O O . THR A 1 91 ? 33.826 -29.966 -14.074 1.00 17.01 91 THR A O 1
ATOM 687 N N . LEU A 1 92 ? 32.061 -30.606 -12.847 1.00 15.43 92 LEU A N 1
ATOM 688 C CA . LEU A 1 92 ? 32.746 -31.752 -12.288 1.00 16.88 92 LEU A CA 1
ATOM 689 C C . LEU A 1 92 ? 33.015 -32.766 -13.406 1.00 18.67 92 LEU A C 1
ATOM 690 O O . LEU A 1 92 ? 34.075 -33.410 -13.425 1.00 19.39 92 LEU A O 1
ATOM 695 N N . LEU A 1 93 ? 32.057 -32.901 -14.323 1.00 15.98 93 LEU A N 1
ATOM 696 C CA . LEU A 1 93 ? 32.294 -33.795 -15.498 1.00 17.34 93 LEU A CA 1
ATOM 697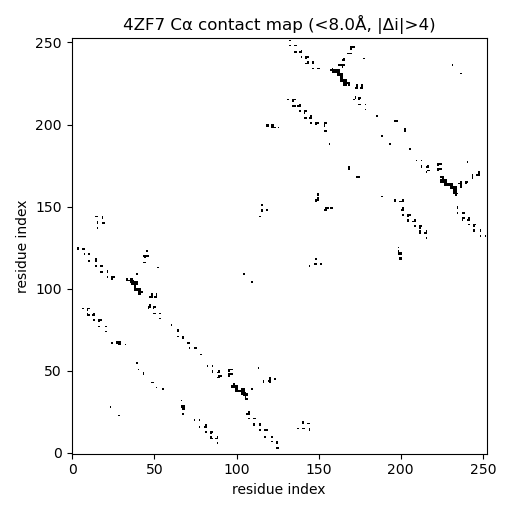 C C . LEU A 1 93 ? 33.517 -33.333 -16.311 1.00 19.31 93 LEU A C 1
ATOM 698 O O . LEU A 1 93 ? 34.278 -34.145 -16.850 1.00 20.22 93 LEU A O 1
ATOM 703 N N . LYS A 1 94 ? 33.649 -32.022 -16.473 1.00 17.85 94 LYS A N 1
ATOM 704 C CA . LYS A 1 94 ? 34.747 -31.483 -17.253 1.00 19.36 94 LYS A CA 1
ATOM 705 C C . LYS A 1 94 ? 36.087 -31.580 -16.538 1.00 20.10 94 LYS A C 1
ATOM 706 O O . LYS A 1 94 ? 37.126 -31.479 -17.194 1.00 24.33 94 LYS A O 1
ATOM 712 N N . LEU A 1 95 ? 36.053 -31.784 -15.238 1.00 18.57 95 LEU A N 1
ATOM 713 C CA . LEU A 1 95 ? 37.257 -31.970 -14.406 1.00 18.60 95 LEU A CA 1
ATOM 714 C C . LEU A 1 95 ? 37.531 -33.445 -14.140 1.00 21.75 95 LEU A C 1
ATOM 715 O O . LEU A 1 95 ? 38.532 -33.769 -13.527 1.00 24.75 95 LEU A O 1
ATOM 720 N N . LYS A 1 96 ? 36.697 -34.348 -14.662 1.00 21.06 96 LYS A N 1
ATOM 721 C CA . LYS A 1 96 ? 36.856 -35.781 -14.343 1.00 25.15 96 LYS A CA 1
ATOM 722 C C . LYS A 1 96 ? 37.900 -36.424 -15.254 1.00 35.09 96 LYS A C 1
ATOM 723 O O . LYS A 1 96 ? 37.806 -36.289 -16.470 1.00 30.94 96 LYS A O 1
ATOM 729 N N . GLY A 1 97 ? 38.815 -37.196 -14.688 1.00 25.66 97 GLY A N 1
ATOM 730 C CA . GLY A 1 97 ? 39.734 -37.988 -15.511 1.00 28.14 97 GLY A CA 1
ATOM 731 C C . GLY A 1 97 ? 39.120 -39.290 -16.058 1.00 23.82 97 GLY A C 1
ATOM 732 O O . GLY A 1 97 ? 37.937 -39.535 -15.943 1.00 30.13 97 GLY A O 1
ATOM 733 N N . SER A 1 98 ? 39.951 -40.163 -16.606 1.00 28.61 98 SER A N 1
ATOM 734 C CA . SER A 1 98 ? 39.443 -41.361 -17.265 1.00 23.73 98 SER A CA 1
ATOM 735 C C . SER A 1 98 ? 39.618 -42.623 -16.391 1.00 28.85 98 SER A C 1
ATOM 736 O O . SER A 1 98 ? 39.350 -43.728 -16.850 1.00 33.48 98 SER A O 1
ATOM 739 N N . GLU A 1 99 ? 40.023 -42.450 -15.129 1.00 27.74 99 GLU A N 1
ATOM 740 C CA . GLU A 1 99 ? 40.150 -43.599 -14.219 1.00 28.85 99 GLU A CA 1
ATOM 741 C C . GLU A 1 99 ? 38.795 -44.238 -14.047 1.00 19.84 99 GLU A C 1
ATOM 742 O O . GLU A 1 99 ? 37.781 -43.584 -13.994 1.00 27.02 99 GLU A O 1
ATOM 748 N N . THR A 1 100 ? 38.823 -45.545 -13.993 1.00 21.28 100 THR A N 1
ATOM 749 C CA . THR A 1 100 ? 37.568 -46.318 -14.030 1.00 26.47 100 THR A CA 1
ATOM 750 C C . THR A 1 100 ? 37.048 -46.585 -12.616 1.00 26.34 100 THR A C 1
ATOM 751 O O . THR A 1 100 ? 35.948 -47.139 -12.449 1.00 21.90 100 THR A O 1
ATOM 755 N N . SER A 1 101 ? 37.827 -46.188 -11.596 1.00 21.97 101 SER A N 1
ATOM 756 C CA . SER A 1 101 ? 37.362 -46.325 -10.197 1.00 21.10 101 SER A CA 1
ATOM 757 C C . SER A 1 101 ? 38.073 -45.270 -9.354 1.00 25.52 101 SER A C 1
ATOM 758 O O . SER A 1 101 ? 39.061 -44.661 -9.811 1.00 22.83 101 SER A O 1
ATOM 761 N N . PHE A 1 102 ? 37.560 -44.984 -8.167 1.00 19.90 102 PHE A N 1
ATOM 762 C CA . PHE A 1 102 ? 38.212 -43.992 -7.293 1.00 21.33 102 PHE A CA 1
ATOM 763 C C . PHE A 1 102 ? 37.878 -44.358 -5.851 1.00 21.43 102 PHE A C 1
ATOM 764 O O . PHE A 1 102 ? 37.010 -45.233 -5.582 1.00 21.35 102 PHE A O 1
ATOM 772 N N . LYS A 1 103 ? 38.569 -43.722 -4.915 1.00 20.41 103 LYS A N 1
ATOM 773 C CA . LYS A 1 103 ? 38.454 -44.077 -3.496 1.00 20.51 103 LYS A CA 1
ATOM 774 C C . LYS A 1 103 ? 38.155 -42.811 -2.740 1.00 27.08 103 LYS A C 1
ATOM 775 O O . LYS A 1 103 ? 38.671 -41.770 -3.125 1.00 26.11 103 LYS A O 1
ATOM 781 N N . CYS A 1 104 ? 37.414 -42.911 -1.643 1.00 22.39 104 CYS A N 1
ATOM 782 C CA . CYS A 1 104 ? 37.156 -41.755 -0.766 1.00 26.15 104 CYS A CA 1
ATOM 783 C C . CYS A 1 104 ? 37.283 -42.245 0.658 1.00 28.02 104 CYS A C 1
ATOM 784 O O . CYS A 1 104 ? 36.852 -43.362 0.974 1.00 26.76 104 CYS A O 1
ATOM 787 N N . GLU A 1 105 ? 37.911 -41.436 1.506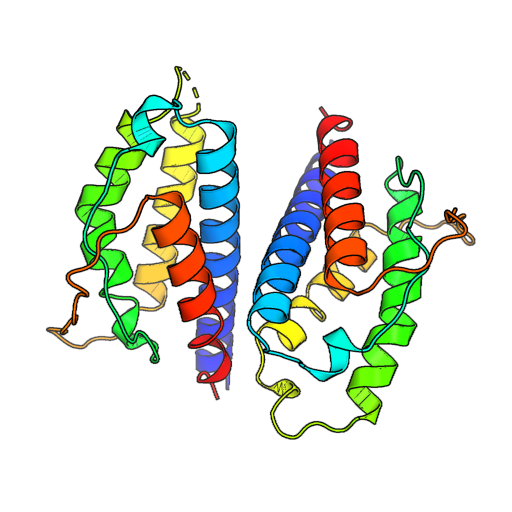 1.00 25.95 105 GLU A N 1
ATOM 788 C CA . GLU A 1 105 ? 38.061 -41.779 2.907 1.00 25.47 105 GLU A CA 1
ATOM 789 C C . GLU A 1 105 ? 37.132 -40.832 3.688 1.00 27.70 105 GLU A C 1
ATOM 790 O O . GLU A 1 105 ? 37.156 -39.646 3.472 1.00 31.60 105 GLU A O 1
ATOM 796 N N . TYR A 1 106 ? 36.291 -41.358 4.559 1.00 29.85 106 TYR A N 1
ATOM 797 C CA . TYR A 1 106 ? 35.305 -40.524 5.260 1.00 33.20 106 TYR A CA 1
ATOM 798 C C . TYR A 1 106 ? 35.697 -40.390 6.703 1.00 37.92 106 TYR A C 1
ATOM 799 O O . TYR A 1 106 ? 36.231 -41.336 7.328 1.00 30.74 106 TYR A O 1
ATOM 808 N N . ASP A 1 107 ? 35.334 -39.242 7.248 1.00 41.29 107 ASP A N 1
ATOM 809 C CA . ASP A 1 107 ? 35.475 -39.005 8.675 1.00 43.13 107 ASP A CA 1
ATOM 810 C C . ASP A 1 107 ? 34.210 -39.463 9.434 1.00 40.44 107 ASP A C 1
ATOM 811 O O . ASP A 1 107 ? 33.086 -39.170 8.981 1.00 32.78 107 ASP A O 1
ATOM 816 N N . ASP A 1 108 ? 34.363 -40.152 10.576 1.00 35.04 108 ASP A N 1
ATOM 817 C CA . ASP A 1 108 ? 33.180 -40.578 11.321 1.00 46.74 108 ASP A CA 1
ATOM 818 C C . ASP A 1 108 ? 32.473 -39.413 12.020 1.00 47.47 108 ASP A C 1
ATOM 819 O O . ASP A 1 108 ? 31.341 -39.565 12.424 1.00 47.28 108 ASP A O 1
ATOM 824 N N . GLU A 1 109 ? 33.104 -38.240 12.105 1.00 40.04 109 GLU A N 1
ATOM 825 C CA . GLU A 1 109 ? 32.408 -37.087 12.685 1.00 43.66 109 GLU A CA 1
ATOM 826 C C . GLU A 1 109 ? 31.520 -36.394 11.650 1.00 38.86 109 GLU A C 1
ATOM 827 O O . GLU A 1 109 ? 31.970 -35.971 10.588 1.00 34.42 109 GLU A O 1
ATOM 833 N N . THR A 1 110 ? 30.244 -36.261 11.953 1.00 36.73 110 THR A N 1
ATOM 834 C CA . THR A 1 110 ? 29.343 -35.851 10.883 1.00 34.34 110 THR A CA 1
ATOM 835 C C . THR A 1 110 ? 29.384 -34.330 10.684 1.00 33.90 110 THR A C 1
ATOM 836 O O . THR A 1 110 ? 29.904 -33.618 11.525 1.00 32.08 110 THR A O 1
ATOM 840 N N . VAL A 1 111 ? 28.824 -33.860 9.573 1.00 27.15 111 VAL A N 1
ATOM 841 C CA . VAL A 1 111 ? 28.767 -32.444 9.228 1.00 27.76 111 VAL A CA 1
ATOM 842 C C . VAL A 1 111 ? 27.363 -32.007 8.826 1.00 27.02 111 VAL A C 1
ATOM 843 O O . VAL A 1 111 ? 26.546 -32.835 8.372 1.00 26.54 111 VAL A O 1
ATOM 847 N N . THR A 1 112 ? 27.109 -30.695 8.930 1.00 29.96 112 THR A N 1
ATOM 848 C CA . THR A 1 112 ? 25.879 -30.125 8.399 1.00 24.91 112 THR A CA 1
ATOM 849 C C . THR A 1 112 ? 26.112 -29.828 6.934 1.00 27.75 112 THR A C 1
ATOM 850 O O . THR A 1 112 ? 27.246 -29.897 6.469 1.00 22.16 112 THR A O 1
ATOM 854 N N . ILE A 1 113 ? 25.059 -29.463 6.211 1.00 24.72 113 ILE A N 1
ATOM 855 C CA . ILE A 1 113 ? 25.216 -29.043 4.797 1.00 22.91 113 ILE A CA 1
ATOM 856 C C . ILE A 1 113 ? 26.116 -27.825 4.676 1.00 22.10 113 ILE A C 1
ATOM 857 O O . ILE A 1 113 ? 26.930 -27.732 3.751 1.00 23.55 113 ILE A O 1
ATOM 862 N N . THR A 1 114 ? 25.960 -26.893 5.625 1.00 23.72 114 THR A N 1
ATOM 863 C CA . THR A 1 114 ? 26.762 -25.652 5.584 1.00 24.10 114 THR A CA 1
ATOM 864 C C . THR A 1 114 ? 28.242 -25.967 5.741 1.00 23.42 114 THR A C 1
ATOM 865 O O . THR A 1 114 ? 29.095 -25.463 5.004 1.00 22.95 114 THR A O 1
ATOM 869 N N . GLU A 1 115 ? 28.544 -26.828 6.703 1.00 23.12 115 GLU A N 1
ATOM 870 C CA . GLU A 1 115 ? 29.924 -27.239 6.890 1.00 25.87 115 GLU A CA 1
ATOM 871 C C . GLU A 1 115 ? 30.447 -28.007 5.667 1.00 20.81 115 GLU A C 1
ATOM 872 O O . GLU A 1 115 ? 31.588 -27.803 5.255 1.00 22.55 115 GLU A O 1
ATOM 878 N N . PHE A 1 116 ? 29.656 -28.968 5.184 1.00 20.45 116 PHE A N 1
ATOM 879 C CA . PHE A 1 116 ? 30.047 -29.728 4.016 1.00 19.66 116 PHE A CA 1
ATOM 880 C C . PHE A 1 116 ? 30.503 -28.771 2.886 1.00 23.76 116 PHE A C 1
ATOM 881 O O . PHE A 1 116 ? 31.587 -28.910 2.303 1.00 21.81 116 PHE A O 1
ATOM 889 N N . LEU A 1 117 ? 29.691 -27.762 2.609 1.00 20.00 117 LEU A N 1
ATOM 890 C CA . LEU A 1 117 ? 30.009 -26.851 1.512 1.00 19.72 117 LEU A CA 1
ATOM 891 C C . LEU A 1 117 ? 31.236 -25.997 1.815 1.00 21.03 117 LEU A C 1
ATOM 892 O O . LEU A 1 117 ? 32.075 -25.762 0.921 1.00 21.57 117 LEU A O 1
ATOM 897 N N . ASN A 1 118 ? 31.352 -25.522 3.054 1.00 18.27 118 ASN A N 1
ATOM 898 C CA . ASN A 1 118 ? 32.564 -24.715 3.366 1.00 26.05 118 ASN A CA 1
ATOM 899 C C . ASN A 1 118 ? 33.823 -25.557 3.250 1.00 23.19 118 ASN A C 1
ATOM 900 O O . ASN A 1 118 ? 34.831 -25.082 2.758 1.00 20.78 118 ASN A O 1
ATOM 905 N N . LYS A 1 119 ? 33.750 -26.810 3.704 1.00 21.70 119 LYS A N 1
ATOM 906 C CA . LYS A 1 119 ? 34.921 -27.681 3.639 1.00 21.29 119 LYS A CA 1
ATOM 907 C C . LYS A 1 119 ? 35.286 -28.071 2.189 1.00 18.78 119 LYS A C 1
ATOM 908 O O . LYS A 1 119 ? 36.490 -28.128 1.846 1.00 22.85 119 LYS A O 1
ATOM 914 N N . TRP A 1 120 ? 34.282 -28.296 1.349 1.00 17.93 120 TRP A N 1
ATOM 915 C CA . TRP A 1 120 ? 34.562 -28.551 -0.051 1.00 23.49 120 TRP A CA 1
ATOM 916 C C . TRP A 1 120 ? 35.105 -27.325 -0.790 1.00 19.26 120 TRP A C 1
ATOM 917 O O . TRP A 1 120 ? 35.946 -27.460 -1.685 1.00 18.72 120 TRP A O 1
ATOM 928 N N . ILE A 1 121 ? 34.619 -26.137 -0.441 1.00 18.91 121 ILE A N 1
ATOM 929 C CA . ILE A 1 121 ? 35.254 -24.929 -1.022 1.00 18.34 121 ILE A CA 1
ATOM 930 C C . ILE A 1 121 ? 36.747 -24.871 -0.661 1.00 17.42 121 ILE A C 1
ATOM 931 O O . ILE A 1 121 ? 37.629 -24.608 -1.520 1.00 20.14 121 ILE A O 1
ATOM 936 N N . THR A 1 122 ? 37.014 -25.106 0.611 1.00 17.22 122 THR A N 1
ATOM 937 C CA . THR A 1 122 ? 38.389 -25.077 1.116 1.00 18.28 122 THR A CA 1
ATOM 938 C C . THR A 1 122 ? 39.217 -26.146 0.367 1.00 19.20 122 THR A C 1
ATOM 939 O O . THR A 1 122 ? 40.342 -25.852 -0.079 1.00 19.49 122 THR A O 1
ATOM 943 N N . PHE A 1 123 ? 38.695 -27.357 0.273 1.00 17.57 123 PHE A N 1
ATOM 944 C CA . PHE A 1 123 ? 39.375 -28.434 -0.477 1.00 20.49 123 PHE A CA 1
ATOM 945 C C . PHE A 1 123 ? 39.664 -27.980 -1.939 1.00 17.33 123 PHE A C 1
ATOM 946 O O . PHE A 1 123 ? 40.741 -28.199 -2.462 1.00 24.67 123 PHE A O 1
ATOM 954 N N . CYS A 1 124 ? 38.661 -27.423 -2.596 1.00 17.65 124 CYS A N 1
ATOM 955 C CA . CYS A 1 124 ? 38.815 -26.977 -3.998 1.00 16.55 124 CYS A CA 1
ATOM 956 C C . CYS A 1 124 ? 39.900 -25.897 -4.151 1.00 19.29 124 CYS A C 1
ATOM 957 O O . CYS A 1 124 ? 40.643 -25.888 -5.150 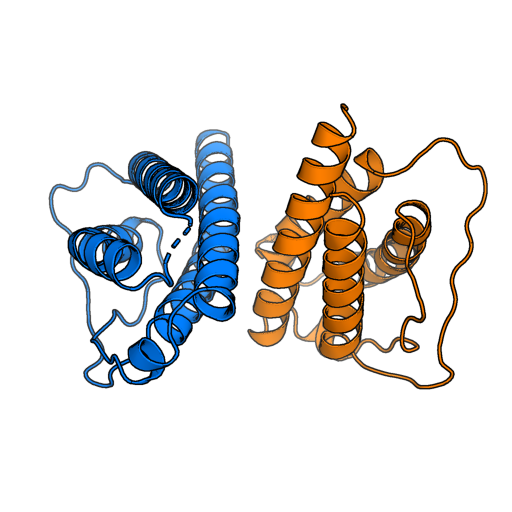1.00 18.21 124 CYS A O 1
ATOM 960 N N . GLN A 1 125 ? 39.979 -25.008 -3.168 1.00 19.63 125 GLN A N 1
ATOM 961 C CA . GLN A 1 125 ? 40.993 -23.953 -3.209 1.00 20.33 125 GLN A CA 1
ATOM 962 C C . GLN A 1 125 ? 42.373 -24.569 -3.019 1.00 24.55 125 GLN A C 1
ATOM 963 O O . GLN A 1 125 ? 43.338 -24.124 -3.642 1.00 22.18 125 GLN A O 1
ATOM 969 N N . SER A 1 126 ? 42.480 -25.599 -2.180 1.00 20.17 126 SER A N 1
ATOM 970 C CA A SER A 1 126 ? 43.744 -26.329 -2.027 0.44 24.00 126 SER A CA 1
ATOM 971 C CA B SER A 1 126 ? 43.765 -26.304 -2.039 0.56 22.64 126 SER A CA 1
ATOM 972 C C . SER A 1 126 ? 44.118 -27.061 -3.332 1.00 25.01 126 SER A C 1
ATOM 973 O O . SER A 1 126 ? 45.244 -27.009 -3.789 1.00 25.85 126 SER A O 1
ATOM 978 N N . ILE A 1 127 ? 43.137 -27.752 -3.914 1.00 20.48 127 ILE A N 1
ATOM 979 C CA . ILE A 1 127 ? 43.364 -28.517 -5.164 1.00 21.87 127 ILE A CA 1
ATOM 980 C C . ILE A 1 127 ? 43.823 -27.541 -6.283 1.00 23.20 127 ILE A C 1
ATOM 981 O O . ILE A 1 127 ? 44.723 -27.839 -7.082 1.00 26.34 127 ILE A O 1
ATOM 986 N N . PHE A 1 128 ? 43.261 -26.337 -6.262 1.00 21.54 128 PHE A N 1
ATOM 987 C CA . PHE A 1 128 ? 43.604 -25.329 -7.269 1.00 22.37 128 PHE A CA 1
ATOM 988 C C . PHE A 1 128 ? 45.094 -25.046 -7.300 1.00 24.03 128 PHE A C 1
ATOM 989 O O . PHE A 1 128 ? 45.691 -24.910 -8.375 1.00 25.46 128 PHE A O 1
ATOM 997 N N . SER A 1 129 ? 45.734 -24.996 -6.130 1.00 24.53 129 SER A N 1
ATOM 998 C CA . SER A 1 129 ? 47.177 -24.673 -6.135 1.00 33.83 129 SER A CA 1
ATOM 999 C C . SER A 1 129 ? 48.072 -25.827 -6.643 1.00 35.64 129 SER A C 1
ATOM 1000 O O . SER A 1 129 ? 49.257 -25.610 -6.870 1.00 36.96 129 SER A O 1
ATOM 1003 N N . THR A 1 130 ? 47.501 -27.014 -6.863 1.00 33.83 130 THR A N 1
ATOM 1004 C CA . THR A 1 130 ? 48.209 -28.175 -7.463 1.00 33.39 130 THR A CA 1
ATOM 1005 C C . THR A 1 130 ? 48.183 -28.180 -8.974 1.00 35.46 130 THR A C 1
ATOM 1006 O O . THR A 1 130 ? 48.849 -28.987 -9.644 1.00 44.41 130 THR A O 1
ATOM 1010 N N . LEU A 1 131 ? 47.390 -27.302 -9.545 1.00 29.20 131 LEU A N 1
ATOM 1011 C CA . LEU A 1 131 ? 47.268 -27.312 -10.975 1.00 41.00 131 LEU A CA 1
ATOM 1012 C C . LEU A 1 131 ? 48.460 -26.461 -11.377 1.00 62.55 131 LEU A C 1
ATOM 1013 O O . LEU A 1 131 ? 48.368 -25.229 -11.455 1.00 67.23 131 LEU A O 1
ATOM 1018 N N . THR A 1 132 ? 49.595 -27.143 -11.547 1.00 69.42 132 THR A N 1
ATOM 1019 C CA . THR A 1 132 ? 50.910 -26.514 -11.525 1.00 72.96 132 THR A CA 1
ATOM 1020 C C . THR A 1 132 ? 51.025 -25.395 -12.548 1.00 71.14 132 THR A C 1
ATOM 1021 O O . THR A 1 132 ? 50.738 -24.238 -12.229 1.00 70.29 132 THR A O 1
ATOM 1025 N N . SER B 1 6 ? 17.797 -2.783 -18.773 1.00 91.55 6 SER B N 1
ATOM 1026 C CA . SER B 1 6 ? 18.942 -3.685 -18.878 1.00 96.51 6 SER B CA 1
ATOM 1027 C C . SER B 1 6 ? 19.562 -3.569 -20.286 1.00 101.91 6 SER B C 1
ATOM 1028 O O . SER B 1 6 ? 18.804 -3.368 -21.240 1.00 104.82 6 SER B O 1
ATOM 1031 N N . SER B 1 7 ? 20.888 -3.727 -20.472 1.00 99.64 7 SER B N 1
ATOM 1032 C CA . SER B 1 7 ? 21.834 -4.492 -19.641 1.00 86.14 7 SER B CA 1
ATOM 1033 C C . SER B 1 7 ? 22.462 -3.787 -18.430 1.00 89.70 7 SER B C 1
ATOM 1034 O O . SER B 1 7 ? 23.685 -3.597 -18.316 1.00 93.57 7 SER B O 1
ATOM 1037 N N . THR B 1 8 ? 21.557 -3.397 -17.541 1.00 85.35 8 THR B N 1
ATOM 1038 C CA . THR B 1 8 ? 21.692 -3.513 -16.099 1.00 76.57 8 THR B CA 1
ATOM 1039 C C . THR B 1 8 ? 22.041 -4.970 -15.752 1.00 63.04 8 THR B C 1
ATOM 1040 O O . THR B 1 8 ? 22.735 -5.253 -14.793 1.00 57.42 8 THR B O 1
ATOM 1044 N N . LYS B 1 9 ? 21.528 -5.881 -16.567 1.00 60.51 9 LYS B N 1
ATOM 1045 C CA . LYS B 1 9 ? 21.740 -7.296 -16.388 1.00 61.97 9 LYS B CA 1
ATOM 1046 C C . LYS B 1 9 ? 23.226 -7.620 -16.342 1.00 63.60 9 LYS B C 1
ATOM 1047 O O . LYS B 1 9 ? 23.641 -8.457 -15.545 1.00 57.98 9 LYS B O 1
ATOM 1053 N N . GLU B 1 10 ? 24.017 -6.953 -17.185 1.00 58.28 10 GLU B N 1
ATOM 1054 C CA . GLU B 1 10 ? 25.462 -7.142 -17.170 1.00 56.87 10 GLU B CA 1
ATOM 1055 C C . GLU B 1 10 ? 26.050 -6.653 -15.851 1.00 46.11 10 GLU B C 1
ATOM 1056 O O . GLU B 1 10 ? 26.905 -7.307 -15.277 1.00 42.55 10 GLU B O 1
ATOM 1062 N N . ALA B 1 11 ? 25.606 -5.494 -15.381 1.00 46.22 11 ALA B N 1
ATOM 1063 C CA . ALA B 1 11 ? 26.083 -4.964 -14.108 1.00 43.08 11 ALA B CA 1
ATOM 1064 C C . ALA B 1 11 ? 25.745 -5.921 -12.939 1.00 38.59 11 ALA B C 1
ATOM 1065 O O . ALA B 1 11 ? 26.563 -6.167 -12.035 1.00 41.81 11 ALA B O 1
ATOM 1067 N N . GLN B 1 12 ? 24.527 -6.447 -12.963 1.00 37.54 12 GLN B N 1
ATOM 1068 C CA . GLN B 1 12 ? 24.105 -7.390 -11.957 1.00 37.80 12 GLN B CA 1
ATOM 1069 C C . GLN B 1 12 ? 24.984 -8.616 -11.999 1.00 33.18 12 GLN B C 1
ATOM 1070 O O . GLN B 1 12 ? 25.390 -9.084 -10.969 1.00 30.90 12 GLN B O 1
ATOM 1076 N N . GLN B 1 13 ? 25.234 -9.160 -13.185 1.00 39.94 13 GLN B N 1
ATOM 1077 C CA . GLN B 1 13 ? 26.100 -10.342 -13.290 1.00 37.08 13 GLN B CA 1
ATOM 1078 C C . GLN B 1 13 ? 27.530 -10.059 -12.769 1.00 35.87 13 GLN B C 1
ATOM 1079 O O . GLN B 1 13 ? 28.123 -10.862 -12.061 1.00 28.46 13 GLN B O 1
ATOM 1085 N N . GLN B 1 14 ? 28.084 -8.900 -13.121 1.00 31.27 14 GLN B N 1
ATOM 1086 C CA . GLN B 1 14 ? 29.439 -8.558 -12.682 1.00 30.26 14 GLN B CA 1
ATOM 1087 C C . GLN B 1 14 ? 29.507 -8.341 -11.166 1.00 28.70 14 GLN B C 1
ATOM 1088 O O . GLN B 1 14 ? 30.446 -8.764 -10.522 1.00 25.39 14 GLN B O 1
ATOM 1094 N N . LEU B 1 15 ? 28.483 -7.696 -10.608 1.00 27.84 15 LEU B N 1
ATOM 1095 C CA . LEU B 1 15 ? 28.448 -7.490 -9.164 1.00 32.19 15 LEU B CA 1
ATOM 1096 C C . LEU B 1 15 ? 28.355 -8.842 -8.433 1.00 24.46 15 LEU B C 1
ATOM 1097 O O . LEU B 1 15 ? 28.992 -9.054 -7.406 1.00 24.80 15 LEU B O 1
ATOM 1102 N N . GLU B 1 16 ? 27.538 -9.732 -8.967 1.00 25.44 16 GLU B N 1
ATOM 1103 C CA . GLU B 1 16 ? 27.437 -11.062 -8.375 1.00 24.42 16 GLU B CA 1
ATOM 1104 C C . GLU B 1 16 ? 28.788 -11.763 -8.366 1.00 27.50 16 GLU B C 1
ATOM 1105 O O . GLU B 1 16 ? 29.179 -12.385 -7.361 1.00 24.98 16 GLU B O 1
ATOM 1111 N N . GLN B 1 17 ? 29.486 -11.686 -9.498 1.00 23.35 17 GLN B N 1
ATOM 1112 C CA . GLN B 1 17 ? 30.815 -12.270 -9.607 1.00 22.30 17 GLN B CA 1
ATOM 1113 C C . GLN B 1 17 ? 31.754 -11.670 -8.581 1.00 23.99 17 GLN B C 1
ATOM 1114 O O . GLN B 1 17 ? 32.523 -12.393 -7.921 1.00 20.02 17 GLN B O 1
ATOM 1120 N N . LEU B 1 18 ? 31.675 -10.344 -8.441 1.00 20.77 18 LEU B N 1
ATOM 1121 C CA . LEU B 1 18 ? 32.528 -9.657 -7.438 1.00 19.41 18 LEU B CA 1
ATOM 1122 C C . LEU B 1 18 ? 32.180 -10.144 -6.028 1.00 22.50 18 LEU B C 1
ATOM 1123 O O . LEU B 1 18 ? 33.047 -10.464 -5.233 1.00 18.87 18 LEU B O 1
ATOM 1128 N N . LEU B 1 19 ? 30.894 -10.206 -5.719 1.00 19.37 19 LEU B N 1
ATOM 1129 C CA . LEU B 1 19 ? 30.446 -10.699 -4.395 1.00 21.72 19 LEU B CA 1
ATOM 1130 C C . LEU B 1 19 ? 31.003 -12.121 -4.069 1.00 19.58 19 LEU B C 1
ATOM 1131 O O . LEU B 1 19 ? 31.660 -12.342 -3.035 1.00 19.37 19 LEU B O 1
ATOM 1136 N N . LEU B 1 20 ? 30.754 -13.051 -4.970 1.00 17.97 20 LEU B N 1
ATOM 1137 C CA . LEU B 1 20 ? 31.241 -14.414 -4.801 1.00 17.63 20 LEU B CA 1
ATOM 1138 C C . LEU B 1 20 ? 32.766 -14.495 -4.689 1.00 17.73 20 LEU B C 1
ATOM 1139 O O . LEU B 1 20 ? 33.316 -15.237 -3.841 1.00 18.50 20 LEU B O 1
ATOM 1144 N N . ASP B 1 21 ? 33.452 -13.726 -5.533 1.00 16.47 21 ASP B N 1
ATOM 1145 C CA . ASP B 1 21 ? 34.923 -13.645 -5.500 1.00 16.86 21 ASP B CA 1
ATOM 1146 C C . ASP B 1 21 ? 35.381 -13.196 -4.093 1.00 18.02 21 ASP B C 1
ATOM 1147 O O . ASP B 1 21 ? 36.307 -13.761 -3.511 1.00 15.63 21 ASP B O 1
ATOM 1152 N N . LEU B 1 22 ? 34.767 -12.144 -3.576 1.00 17.12 22 LEU B N 1
ATOM 1153 C CA . LEU B 1 22 ? 35.151 -11.664 -2.241 1.00 16.98 22 LEU B CA 1
ATOM 1154 C C . LEU B 1 22 ? 34.879 -12.719 -1.173 1.00 16.13 22 LEU B C 1
ATOM 1155 O O . LEU B 1 22 ? 35.670 -12.860 -0.213 1.00 19.07 22 LEU B O 1
ATOM 1160 N N . GLN B 1 23 ? 33.730 -13.382 -1.257 1.00 15.17 23 GLN B N 1
ATOM 1161 C CA . GLN B 1 23 ? 33.457 -14.448 -0.290 1.00 15.02 23 GLN B CA 1
ATOM 1162 C C . GLN B 1 23 ? 34.512 -15.583 -0.363 1.00 14.35 23 GLN B C 1
ATOM 1163 O O . GLN B 1 23 ? 35.013 -16.062 0.679 1.00 14.43 23 GLN B O 1
ATOM 1169 N N . LEU B 1 24 ? 34.895 -15.976 -1.582 1.00 14.76 24 LEU B N 1
ATOM 1170 C CA . LEU B 1 24 ? 35.910 -17.024 -1.767 1.00 16.91 24 LEU B CA 1
ATOM 1171 C C . LEU B 1 24 ? 37.253 -16.492 -1.276 1.00 16.84 24 LEU B C 1
ATOM 1172 O O . LEU B 1 24 ? 38.040 -17.239 -0.701 1.00 15.62 24 LEU B O 1
ATOM 1177 N N . LEU B 1 25 ? 37.493 -15.198 -1.511 1.00 13.90 25 LEU B N 1
ATOM 1178 C CA . LEU B 1 25 ? 38.745 -14.595 -1.039 1.00 20.10 25 LEU B CA 1
ATOM 1179 C C . LEU B 1 25 ? 38.796 -14.627 0.501 1.00 18.05 25 LEU B C 1
ATOM 1180 O O . LEU B 1 25 ? 39.826 -14.981 1.115 1.00 16.49 25 LEU B O 1
ATOM 1185 N N . LEU B 1 26 ? 37.693 -14.247 1.131 1.00 14.90 26 LEU B N 1
ATOM 1186 C CA . LEU B 1 26 ? 37.621 -14.319 2.604 1.00 16.24 26 LEU B CA 1
ATOM 1187 C C . LEU B 1 26 ? 37.934 -15.779 3.084 1.00 16.29 26 LEU B C 1
ATOM 1188 O O . LEU B 1 26 ? 38.679 -16.010 4.058 1.00 17.51 26 LEU B O 1
ATOM 1193 N N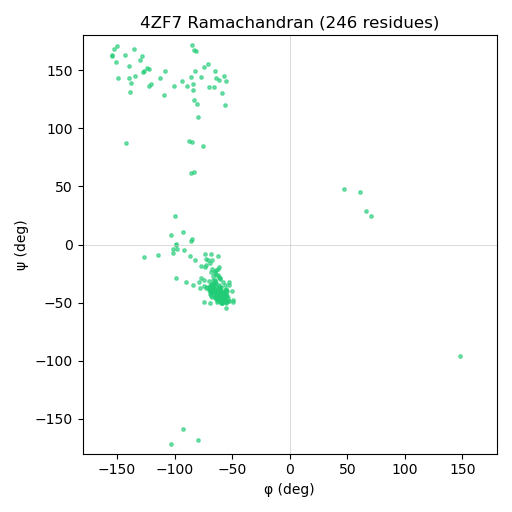 . ASN B 1 27 ? 37.297 -16.781 2.480 1.00 16.48 27 ASN B N 1
ATOM 1194 C CA . ASN B 1 27 ? 37.593 -18.138 2.890 1.00 16.59 27 ASN B CA 1
ATOM 1195 C C . ASN B 1 27 ? 39.084 -18.498 2.765 1.00 17.93 27 ASN B C 1
ATOM 1196 O O . ASN B 1 27 ? 39.611 -19.208 3.649 1.00 18.92 27 ASN B O 1
ATOM 1201 N N . GLY B 1 28 ? 39.718 -18.062 1.670 1.00 15.62 28 GLY B N 1
ATOM 1202 C CA . GLY B 1 28 ? 41.120 -18.406 1.385 1.00 16.96 28 GLY B CA 1
ATOM 1203 C C . GLY B 1 28 ? 41.966 -17.720 2.470 1.00 19.74 28 GLY B C 1
ATOM 1204 O O . GLY B 1 28 ? 42.908 -18.311 3.048 1.00 16.00 28 GLY B O 1
ATOM 1205 N N . VAL B 1 29 ? 41.543 -16.515 2.855 1.00 13.56 29 VAL B N 1
ATOM 1206 C CA . VAL B 1 29 ? 42.315 -15.820 3.908 1.00 15.03 29 VAL B CA 1
ATOM 1207 C C . VAL B 1 29 ? 42.167 -16.510 5.244 1.00 17.33 29 VAL B C 1
ATOM 1208 O O . VAL B 1 29 ? 43.147 -16.722 5.999 1.00 20.68 29 VAL B O 1
ATOM 1212 N N . LYS B 1 30 ? 40.943 -16.905 5.555 1.00 18.74 30 LYS B N 1
ATOM 1213 C CA . LYS B 1 30 ? 40.712 -17.542 6.830 1.00 20.39 30 LYS B CA 1
ATOM 1214 C C . LYS B 1 30 ? 41.481 -18.857 6.882 1.00 26.19 30 LYS B C 1
ATOM 1215 O O . LYS B 1 30 ? 41.762 -19.336 7.954 1.00 24.78 30 LYS B O 1
ATOM 1221 N N . ASN B 1 31 ? 41.753 -19.460 5.730 1.00 16.69 31 ASN B N 1
ATOM 1222 C CA . ASN B 1 31 ? 42.410 -20.737 5.742 1.00 18.24 31 ASN B CA 1
ATOM 1223 C C . ASN B 1 31 ? 43.899 -20.625 5.464 1.00 18.72 31 ASN B C 1
ATOM 1224 O O . ASN B 1 31 ? 44.513 -21.599 4.998 1.00 21.61 31 ASN B O 1
ATOM 1229 N N . TYR B 1 32 ? 44.468 -19.455 5.755 1.00 19.48 32 TYR B N 1
ATOM 1230 C CA . TYR B 1 32 ? 45.919 -19.241 5.777 1.00 19.53 32 TYR B CA 1
ATOM 1231 C C . TYR B 1 32 ? 46.598 -19.375 4.393 1.00 25.03 32 TYR B C 1
ATOM 1232 O O . TYR B 1 32 ? 47.775 -19.787 4.296 1.00 21.34 32 TYR B O 1
ATOM 1241 N N . GLU B 1 33 ? 45.873 -19.082 3.308 1.00 20.53 33 GLU B N 1
ATOM 1242 C CA . GLU B 1 33 ? 46.517 -19.101 1.996 1.00 18.58 33 GLU B CA 1
ATOM 1243 C C . GLU B 1 33 ? 47.563 -17.968 1.908 1.00 22.04 33 GLU B C 1
ATOM 1244 O O . GLU B 1 33 ? 48.522 -18.071 1.129 1.00 23.07 33 GLU B O 1
ATOM 1250 N N . SER B 1 34 ? 47.353 -16.892 2.665 1.00 20.43 34 SER B N 1
ATOM 1251 C CA . SER B 1 34 ? 48.353 -15.792 2.737 1.00 24.20 34 SER B CA 1
ATOM 1252 C C . SER B 1 34 ? 48.444 -15.234 4.157 1.00 21.09 34 SER B C 1
ATOM 1253 O O . SER B 1 34 ? 47.698 -14.302 4.493 1.00 19.44 34 SER B O 1
ATOM 1256 N N . PRO B 1 35 ? 49.292 -15.817 5.019 1.00 18.54 35 PRO B N 1
ATOM 1257 C CA . PRO B 1 35 ? 49.335 -15.297 6.402 1.00 16.82 35 PRO B CA 1
ATOM 1258 C C . PRO B 1 35 ? 49.689 -13.799 6.422 1.00 23.36 35 PRO B C 1
ATOM 1259 O O . PRO B 1 35 ? 49.169 -13.064 7.272 1.00 20.24 35 PRO B O 1
ATOM 1263 N N . ARG B 1 36 ? 50.500 -13.342 5.467 1.00 19.55 36 ARG B N 1
ATOM 1264 C CA . ARG B 1 36 ? 50.872 -11.917 5.477 1.00 21.24 36 ARG B CA 1
ATOM 1265 C C . ARG B 1 36 ? 49.586 -11.032 5.453 1.00 18.34 36 ARG B C 1
ATOM 1266 O O . ARG B 1 36 ? 49.540 -9.925 6.009 1.00 18.80 36 ARG B O 1
ATOM 1274 N N . MET B 1 37 ? 48.549 -11.511 4.746 1.00 17.60 37 MET B N 1
ATOM 1275 C CA . MET B 1 37 ? 47.355 -10.674 4.633 1.00 16.98 37 MET B CA 1
ATOM 1276 C C . MET B 1 37 ? 46.666 -10.445 5.990 1.00 22.60 37 MET B C 1
ATOM 1277 O O . MET B 1 37 ? 45.988 -9.444 6.171 1.00 15.94 37 MET B O 1
ATOM 1282 N N . LEU B 1 38 ? 46.882 -11.367 6.940 1.00 14.64 38 LEU B N 1
ATOM 1283 C CA . LEU B 1 38 ? 46.378 -11.189 8.292 1.00 15.31 38 LEU B CA 1
ATOM 1284 C C 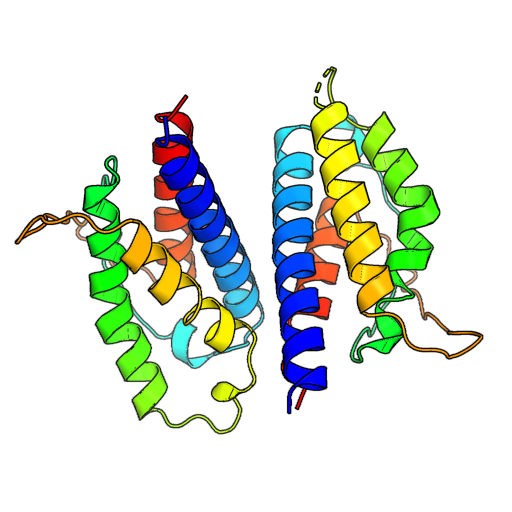. LEU B 1 38 ? 47.043 -10.079 9.079 1.00 18.05 38 LEU B C 1
ATOM 1285 O O . LEU B 1 38 ? 46.635 -9.753 10.214 1.00 19.60 38 LEU B O 1
ATOM 1290 N N . THR B 1 39 ? 48.107 -9.493 8.543 1.00 17.37 39 THR B N 1
ATOM 1291 C CA . THR B 1 39 ? 48.853 -8.490 9.296 1.00 18.36 39 THR B CA 1
ATOM 1292 C C . THR B 1 39 ? 48.475 -7.110 8.815 1.00 18.61 39 THR B C 1
ATOM 1293 O O . THR B 1 39 ? 48.887 -6.129 9.421 1.00 20.15 39 THR B O 1
ATOM 1297 N N . PHE B 1 40 ? 47.696 -7.035 7.741 1.00 17.21 40 PHE B N 1
ATOM 1298 C CA . PHE B 1 40 ? 47.340 -5.710 7.173 1.00 20.46 40 PHE B CA 1
ATOM 1299 C C . PHE B 1 40 ? 46.309 -4.973 8.006 1.00 21.68 40 PHE B C 1
ATOM 1300 O O . PHE B 1 40 ? 45.472 -5.615 8.664 1.00 17.33 40 PHE B O 1
ATOM 1308 N N . LYS B 1 41 ? 46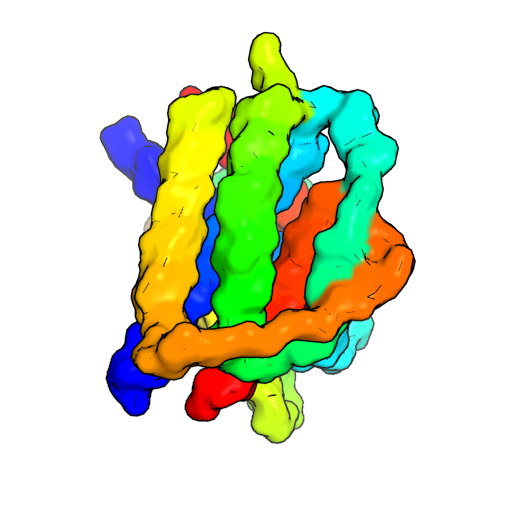.322 -3.641 7.940 1.00 15.55 41 LYS B N 1
ATOM 1309 C CA . LYS B 1 41 ? 45.304 -2.861 8.718 1.00 13.56 41 LYS B CA 1
ATOM 1310 C C . LYS B 1 41 ? 44.507 -1.990 7.779 1.00 17.24 41 LYS B C 1
ATOM 1311 O O . LYS B 1 41 ? 45.052 -1.489 6.786 1.00 17.78 41 LYS B O 1
ATOM 1317 N N . PHE B 1 42 ? 43.253 -1.714 8.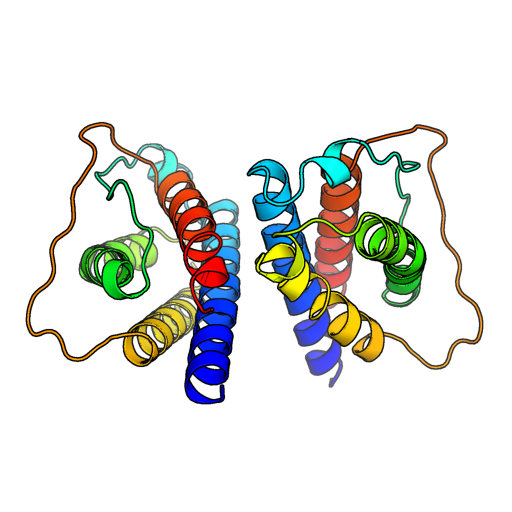137 1.00 13.76 42 PHE B N 1
ATOM 1318 C CA . PHE B 1 42 ? 42.366 -0.916 7.253 1.00 14.55 42 PHE B CA 1
ATOM 1319 C C . PHE B 1 42 ? 41.578 0.024 8.164 1.00 18.30 42 PHE B C 1
ATOM 1320 O O . PHE B 1 42 ? 41.257 -0.372 9.277 1.00 17.76 42 PHE B O 1
ATOM 1328 N N . TYR B 1 43 ? 41.141 1.164 7.659 1.00 16.77 43 TYR B N 1
ATOM 1329 C CA . TYR B 1 43 ? 39.990 1.803 8.347 1.00 15.81 43 TYR B CA 1
ATOM 1330 C C . TYR B 1 43 ? 38.714 1.083 7.973 1.00 18.03 43 TYR B C 1
ATOM 1331 O O . TYR B 1 43 ? 38.552 0.637 6.832 1.00 18.53 43 TYR B O 1
ATOM 1340 N N . MET B 1 44 ? 37.786 0.974 8.918 1.00 17.47 44 MET B N 1
ATOM 1341 C CA . MET B 1 44 ? 36.473 0.403 8.591 1.00 21.00 44 MET B CA 1
ATOM 1342 C C . MET B 1 44 ? 35.807 1.196 7.431 1.00 17.80 44 MET B C 1
ATOM 1343 O O . MET B 1 44 ? 35.575 2.390 7.550 1.00 17.14 44 MET B O 1
ATOM 1348 N N . PRO B 1 45 ? 35.511 0.512 6.320 1.00 19.60 45 PRO B N 1
ATOM 1349 C CA . PRO B 1 45 ? 34.816 1.141 5.186 1.00 21.19 45 PRO B CA 1
ATOM 1350 C C . PRO B 1 45 ? 33.428 1.555 5.619 1.00 24.50 45 PRO B C 1
ATOM 1351 O O . PRO B 1 45 ? 32.766 0.808 6.364 1.00 21.70 45 PRO B O 1
ATOM 1355 N N . LYS B 1 46 ? 32.968 2.688 5.114 1.00 22.49 46 LYS B N 1
ATOM 1356 C CA . LYS B 1 46 ? 31.670 3.212 5.460 1.00 26.12 46 LYS B CA 1
ATOM 1357 C C . LYS B 1 46 ? 30.789 3.396 4.235 1.00 40.38 46 LYS B C 1
ATOM 1358 O O . LYS B 1 46 ? 31.251 3.961 3.245 1.00 41.54 46 LYS B O 1
ATOM 1364 N N . LYS B 1 47 ? 29.510 3.013 4.317 1.00 44.77 47 LYS B N 1
ATOM 1365 C CA . LYS B 1 47 ? 28.484 3.492 3.329 1.00 31.84 47 LYS B CA 1
ATOM 1366 C C . LYS B 1 47 ? 28.811 3.449 1.819 1.00 55.02 47 LYS B C 1
ATOM 1367 O O . LYS B 1 47 ? 28.543 4.422 1.099 1.00 56.57 47 LYS B O 1
ATOM 1373 N N . ALA B 1 48 ? 29.320 2.340 1.293 1.00 50.24 48 ALA B N 1
ATOM 1374 C CA . ALA B 1 48 ? 29.410 2.246 -0.170 1.00 53.16 48 ALA B CA 1
ATOM 1375 C C . ALA B 1 48 ? 28.092 1.688 -0.740 1.00 61.43 48 ALA B C 1
ATOM 1376 O O . ALA B 1 48 ? 27.939 0.483 -0.893 1.00 67.14 48 ALA B O 1
ATOM 1378 N N . THR B 1 49 ? 27.153 2.589 -1.043 1.00 57.50 49 THR B N 1
ATOM 1379 C CA . THR B 1 49 ? 25.803 2.256 -1.514 1.00 60.94 49 THR B CA 1
ATOM 1380 C C . THR B 1 49 ? 25.585 2.326 -3.047 1.00 57.23 49 THR B C 1
ATOM 1381 O O . THR B 1 49 ? 24.491 2.023 -3.533 1.00 48.86 49 THR B O 1
ATOM 1385 N N . GLU B 1 50 ? 26.596 2.756 -3.802 1.00 51.72 50 GLU B N 1
ATOM 1386 C CA . GLU B 1 50 ? 26.447 2.962 -5.249 1.00 53.29 50 GLU B CA 1
ATOM 1387 C C . GLU B 1 50 ? 27.547 2.190 -5.983 1.00 50.46 50 GLU B C 1
ATOM 1388 O O . GLU B 1 50 ? 28.647 2.018 -5.441 1.00 47.31 50 GLU B O 1
ATOM 1394 N N . LEU B 1 51 ? 27.265 1.723 -7.199 1.00 34.55 51 LEU B N 1
ATOM 1395 C CA . LEU B 1 51 ? 28.288 1.032 -7.988 1.00 46.14 51 LEU B CA 1
ATOM 1396 C C . LEU B 1 51 ? 29.596 1.871 -8.105 1.00 37.88 51 LEU B C 1
ATOM 1397 O O . LEU B 1 51 ? 30.717 1.333 -8.147 1.00 33.90 51 LEU B O 1
ATOM 1402 N N . THR B 1 52 ? 29.471 3.194 -8.180 1.00 30.88 52 THR B N 1
ATOM 1403 C CA . THR B 1 52 ? 30.699 3.997 -8.272 1.00 30.18 52 THR B CA 1
ATOM 1404 C C . THR B 1 52 ? 31.614 3.820 -7.076 1.00 35.32 52 THR B C 1
ATOM 1405 O O . THR B 1 52 ? 32.841 3.976 -7.191 1.00 31.42 52 THR B O 1
ATOM 1409 N N . HIS B 1 53 ? 31.026 3.514 -5.919 1.00 26.97 53 HIS B N 1
ATOM 1410 C CA . HIS B 1 53 ? 31.801 3.394 -4.711 1.00 25.41 53 HIS B CA 1
ATOM 1411 C C . HIS B 1 53 ? 32.669 2.147 -4.733 1.00 24.61 53 HIS B C 1
ATOM 1412 O O . HIS B 1 53 ? 33.622 2.031 -3.921 1.00 25.51 53 HIS B O 1
ATOM 1419 N N . LEU B 1 54 ? 32.388 1.236 -5.678 1.00 25.67 54 LEU B N 1
ATOM 1420 C CA . LEU B 1 54 ? 33.205 0.019 -5.769 1.00 25.11 54 LEU B CA 1
ATOM 1421 C C . LEU B 1 54 ? 34.645 0.364 -6.157 1.00 26.83 54 LEU B C 1
ATOM 1422 O O . LEU B 1 54 ? 35.557 -0.405 -5.874 1.00 24.92 54 LEU B O 1
ATOM 1427 N N . GLN B 1 55 ? 34.851 1.515 -6.786 1.00 24.87 55 GLN B N 1
ATOM 1428 C CA . GLN B 1 55 ? 36.235 1.972 -7.002 1.00 31.12 55 GLN B CA 1
ATOM 1429 C C . GLN B 1 55 ? 37.053 2.214 -5.705 1.00 21.66 55 GLN B C 1
ATOM 1430 O O . GLN B 1 55 ? 38.271 2.268 -5.743 1.00 24.58 55 GLN B O 1
ATOM 1436 N N . CYS B 1 56 ? 36.397 2.388 -4.569 1.00 22.84 56 CYS B N 1
ATOM 1437 C CA . CYS B 1 56 ? 37.121 2.473 -3.300 1.00 20.04 56 CYS B CA 1
ATOM 1438 C C . CYS B 1 56 ? 37.830 1.152 -3.025 1.00 21.15 56 CYS B C 1
ATOM 1439 O O . CYS B 1 56 ? 38.946 1.100 -2.462 1.00 18.67 56 CYS B O 1
ATOM 1442 N N . LEU B 1 57 ? 37.160 0.062 -3.407 1.00 21.06 57 LEU B N 1
ATOM 1443 C CA . LEU B 1 57 ? 37.757 -1.247 -3.208 1.00 19.63 57 LEU B CA 1
ATOM 1444 C C . LEU B 1 57 ? 38.958 -1.404 -4.128 1.00 20.61 57 LEU B C 1
ATOM 1445 O O . LEU B 1 57 ? 40.023 -1.905 -3.705 1.00 22.50 57 LEU B O 1
ATOM 1450 N N . ALA B 1 58 ? 38.806 -1.002 -5.392 1.00 21.01 58 ALA B N 1
ATOM 1451 C CA . ALA B 1 58 ? 39.916 -1.033 -6.353 1.00 20.26 58 ALA B CA 1
ATOM 1452 C C . ALA B 1 58 ? 41.119 -0.238 -5.811 1.00 19.49 58 ALA B C 1
ATOM 1453 O O . ALA B 1 58 ? 42.294 -0.645 -5.982 1.00 20.67 58 ALA B O 1
ATOM 1455 N N . GLU B 1 59 ? 40.812 0.892 -5.188 1.00 19.27 59 GLU B N 1
ATOM 1456 C CA . GLU B 1 59 ? 41.809 1.800 -4.682 1.00 22.47 59 GLU B CA 1
ATOM 1457 C C . GLU B 1 59 ? 42.621 1.084 -3.618 1.00 23.34 59 GLU B C 1
ATOM 1458 O O . GLU B 1 59 ? 43.829 1.214 -3.617 1.00 19.51 59 GLU B O 1
ATOM 1464 N N . GLU B 1 60 ? 41.977 0.318 -2.710 1.00 18.56 60 GLU B N 1
ATOM 1465 C CA . GLU B 1 60 ? 42.775 -0.359 -1.657 1.00 18.82 60 GLU B CA 1
ATOM 1466 C C . GLU B 1 60 ? 43.508 -1.531 -2.232 1.00 20.19 60 GLU B C 1
ATOM 1467 O O . GLU B 1 60 ? 44.616 -1.863 -1.828 1.00 19.94 60 GLU B O 1
ATOM 1473 N N . LEU B 1 61 ? 42.862 -2.201 -3.167 1.00 18.13 61 LEU B N 1
ATOM 1474 C CA . LEU B 1 61 ? 43.490 -3.384 -3.756 1.00 20.00 61 LEU B CA 1
ATOM 1475 C C . LEU B 1 61 ? 44.748 -3.011 -4.529 1.00 23.86 61 LEU B C 1
ATOM 1476 O O . LEU B 1 61 ? 45.655 -3.824 -4.637 1.00 21.25 61 LEU B O 1
ATOM 1481 N N . LYS B 1 62 ? 44.775 -1.835 -5.144 1.00 20.54 62 LYS B N 1
ATOM 1482 C CA . LYS B 1 62 ? 45.980 -1.415 -5.819 1.00 20.63 62 LYS B CA 1
ATOM 1483 C C . LYS B 1 62 ? 47.191 -1.495 -4.830 1.00 23.41 62 LYS B C 1
ATOM 1484 O O . LYS B 1 62 ? 48.282 -1.939 -5.181 1.00 22.27 62 LYS B O 1
ATOM 1490 N N . LEU B 1 63 ? 46.999 -0.995 -3.631 1.00 18.68 63 LEU B N 1
ATOM 1491 C CA . LEU B 1 63 ? 48.077 -0.973 -2.643 1.00 18.79 63 LEU B CA 1
ATOM 1492 C C . LEU B 1 63 ? 48.303 -2.360 -2.082 1.00 19.59 63 LEU B C 1
ATOM 1493 O O . LEU B 1 63 ? 49.439 -2.846 -2.008 1.00 19.27 63 LEU B O 1
ATOM 1498 N N . LEU B 1 64 ? 47.203 -2.984 -1.673 1.00 17.13 64 LEU B N 1
ATOM 1499 C CA . LEU B 1 64 ? 47.258 -4.338 -1.090 1.00 20.47 64 LEU B CA 1
ATOM 1500 C C . LEU B 1 64 ? 47.983 -5.325 -2.004 1.00 22.42 64 LEU B C 1
ATOM 1501 O O . LEU B 1 64 ? 48.935 -6.045 -1.578 1.00 20.29 64 LEU B O 1
ATOM 1506 N N . GLU B 1 65 ? 47.607 -5.341 -3.273 1.00 20.35 65 GLU B N 1
ATOM 1507 C CA . GLU B 1 65 ? 48.246 -6.268 -4.212 1.00 19.20 65 GLU B CA 1
ATOM 1508 C C . GLU B 1 65 ? 49.733 -5.976 -4.423 1.00 24.76 65 GLU B C 1
ATOM 1509 O O . GLU B 1 65 ? 50.520 -6.892 -4.652 1.00 19.49 65 GLU B O 1
ATOM 1515 N N . GLU B 1 66 ? 50.115 -4.694 -4.333 1.00 21.08 66 GLU B N 1
ATOM 1516 C CA . GLU B 1 66 ? 51.519 -4.318 -4.478 1.00 23.09 66 GLU B CA 1
ATOM 1517 C C . GLU B 1 66 ? 52.346 -4.832 -3.288 1.00 25.92 66 GLU B C 1
ATOM 1518 O O . GLU B 1 66 ? 53.489 -5.298 -3.471 1.00 23.28 66 GLU B O 1
ATOM 1524 N N . VAL B 1 67 ? 51.779 -4.733 -2.084 1.00 22.09 67 VAL B N 1
ATOM 1525 C CA . VAL B 1 67 ? 52.454 -5.285 -0.912 1.00 20.89 67 VAL B CA 1
ATOM 1526 C C . VAL B 1 67 ? 52.753 -6.797 -1.148 1.00 23.97 67 VAL B C 1
ATOM 1527 O O . VAL B 1 67 ? 53.899 -7.259 -0.938 1.00 24.71 67 VAL B O 1
ATOM 1531 N N . LEU B 1 68 ? 51.745 -7.542 -1.611 1.00 20.48 68 LEU B N 1
ATOM 1532 C CA . LEU B 1 68 ? 51.960 -8.976 -1.843 1.00 25.07 68 LEU B CA 1
ATOM 1533 C C . LEU B 1 68 ? 52.971 -9.227 -2.953 1.00 26.01 68 LEU B C 1
ATOM 1534 O O . LEU B 1 68 ? 53.834 -10.092 -2.822 1.00 27.98 68 LEU B O 1
ATOM 1539 N N . TYR B 1 69 ? 52.894 -8.462 -4.032 1.00 24.43 69 TYR B N 1
ATOM 1540 C CA . TYR B 1 69 ? 53.886 -8.591 -5.077 1.00 27.69 69 TYR B CA 1
ATOM 1541 C C . TYR B 1 69 ? 55.316 -8.419 -4.548 1.00 29.96 69 TYR B C 1
ATOM 1542 O O . TYR B 1 69 ? 56.230 -9.177 -4.899 1.00 26.89 69 TYR B O 1
ATOM 1551 N N . LEU B 1 70 ? 55.510 -7.420 -3.710 1.00 23.16 70 LEU B N 1
ATOM 1552 C CA . LEU B 1 70 ? 56.855 -7.066 -3.252 1.00 25.48 70 LEU B CA 1
ATOM 1553 C C . LEU B 1 70 ? 57.345 -8.079 -2.249 1.00 25.91 70 LEU B C 1
ATOM 1554 O O . LEU B 1 70 ? 58.525 -8.290 -2.160 1.00 27.94 70 LEU B O 1
ATOM 1559 N N . ALA B 1 71 ? 56.442 -8.690 -1.479 1.00 22.22 71 ALA B N 1
ATOM 1560 C CA . ALA B 1 71 ? 56.861 -9.628 -0.445 1.00 27.06 71 ALA B CA 1
ATOM 1561 C C . ALA B 1 71 ? 57.613 -10.821 -1.080 1.00 33.34 71 ALA B C 1
ATOM 1562 O O . ALA B 1 71 ? 58.416 -11.457 -0.414 1.00 35.96 71 ALA B O 1
ATOM 1564 N N . GLN B 1 72 ? 57.284 -11.135 -2.332 1.00 57.93 72 GLN B N 1
ATOM 1565 C CA . GLN B 1 72 ? 57.976 -12.198 -3.058 1.00 61.36 72 GLN B CA 1
ATOM 1566 C C . GLN B 1 72 ? 57.813 -13.554 -2.359 1.00 44.03 72 GLN B C 1
ATOM 1567 O O . GLN B 1 72 ? 58.768 -14.274 -2.186 1.00 46.92 72 GLN B O 1
ATOM 1573 N N . SER B 1 73 ? 56.603 -13.875 -1.940 1.00 40.70 73 SER B N 1
ATOM 1574 C CA . SER B 1 73 ? 56.372 -15.177 -1.334 1.00 40.47 73 SER B CA 1
ATOM 1575 C C . SER B 1 73 ? 56.571 -16.291 -2.359 1.00 48.41 73 SER B C 1
ATOM 1576 O O . SER B 1 73 ? 56.052 -16.212 -3.475 1.00 48.35 73 SER B O 1
ATOM 1579 N N . LYS B 1 74 ? 57.269 -17.348 -1.972 1.00 48.43 74 LYS B N 1
ATOM 1580 C CA . LYS B 1 74 ? 57.499 -18.466 -2.882 1.00 52.04 74 LYS B CA 1
ATOM 1581 C C . LYS B 1 74 ? 56.192 -19.048 -3.458 1.00 55.26 74 LYS B C 1
ATOM 1582 O O . LYS B 1 74 ? 56.058 -19.207 -4.677 1.00 51.25 74 LYS B O 1
ATOM 1588 N N . ASN B 1 75 ? 55.214 -19.328 -2.600 1.00 40.15 75 ASN B N 1
ATOM 1589 C CA . ASN B 1 75 ? 54.058 -20.089 -3.063 1.00 48.12 75 ASN B CA 1
ATOM 1590 C C . ASN B 1 75 ? 52.834 -19.231 -3.347 1.00 39.90 75 ASN B C 1
ATOM 1591 O O . ASN B 1 75 ? 51.821 -19.755 -3.823 1.00 33.26 75 ASN B O 1
ATOM 1596 N N . PHE B 1 76 ? 52.924 -17.928 -3.069 1.00 33.70 76 PHE B N 1
ATOM 1597 C CA . PHE B 1 76 ? 51.756 -17.091 -3.240 1.00 30.72 76 PHE B CA 1
ATOM 1598 C C . PHE B 1 76 ? 51.168 -17.127 -4.654 1.00 32.43 76 PHE B C 1
ATOM 1599 O O . PHE B 1 76 ? 49.923 -17.170 -4.828 1.00 27.68 76 PHE B O 1
ATOM 1607 N N . HIS B 1 77 ? 52.027 -17.132 -5.675 1.00 35.45 77 HIS B N 1
ATOM 1608 C CA . HIS B 1 77 ? 51.523 -17.119 -7.057 1.00 34.61 77 HIS B CA 1
ATOM 1609 C C . HIS B 1 77 ? 50.687 -18.360 -7.419 1.00 34.44 77 HIS B C 1
ATOM 1610 O O . HIS B 1 77 ? 49.916 -18.288 -8.368 1.00 35.63 77 HIS B O 1
ATOM 1617 N N . LEU B 1 78 ? 50.837 -19.476 -6.697 1.00 32.35 78 LEU B N 1
ATOM 1618 C CA . LEU B 1 78 ? 50.003 -20.675 -6.965 1.00 32.40 78 LEU B CA 1
ATOM 1619 C C . LEU B 1 78 ? 48.630 -20.655 -6.332 1.00 29.68 78 LEU B C 1
ATOM 1620 O O . LEU B 1 78 ? 47.814 -21.545 -6.616 1.00 29.84 78 LEU B O 1
ATOM 1625 N N . THR B 1 79 ? 48.409 -19.730 -5.406 1.00 27.80 79 THR B N 1
ATOM 1626 C CA . THR B 1 79 ? 47.193 -19.776 -4.596 1.00 26.63 79 THR B CA 1
ATOM 1627 C C . THR B 1 79 ? 45.892 -19.432 -5.333 1.00 27.16 79 THR B C 1
ATOM 1628 O O . THR B 1 79 ? 45.859 -18.620 -6.277 1.00 23.68 79 THR B O 1
ATOM 1632 N N . ASP B 1 80 ? 44.795 -19.940 -4.804 1.00 23.56 80 ASP B N 1
ATOM 1633 C CA . ASP B 1 80 ? 43.513 -19.459 -5.310 1.00 22.03 80 ASP B CA 1
ATOM 1634 C C . ASP B 1 80 ? 43.315 -17.963 -5.007 1.00 23.77 80 ASP B C 1
ATOM 1635 O O . ASP B 1 80 ? 42.677 -17.258 -5.779 1.00 20.31 80 ASP B O 1
ATOM 1640 N N . ILE B 1 81 ? 43.834 -17.479 -3.884 1.00 20.24 81 ILE B N 1
ATOM 1641 C CA . ILE B 1 81 ? 43.746 -16.028 -3.605 1.00 19.18 81 ILE B CA 1
ATOM 1642 C C . ILE B 1 81 ? 44.339 -15.177 -4.709 1.00 20.38 81 ILE B C 1
ATOM 1643 O O . ILE B 1 81 ? 43.754 -14.140 -5.088 1.00 18.39 81 ILE B O 1
ATOM 1648 N N . LYS B 1 82 ? 45.506 -15.578 -5.187 1.00 20.69 82 LYS B N 1
ATOM 1649 C CA . LYS B 1 82 ? 46.158 -14.812 -6.290 1.00 25.69 82 LYS B CA 1
ATOM 1650 C C . LYS B 1 82 ? 45.205 -14.773 -7.499 1.00 23.63 82 LYS B C 1
ATOM 1651 O O . LYS B 1 82 ? 44.942 -13.744 -8.104 1.00 23.81 82 LYS B O 1
ATOM 1657 N N . GLU B 1 83 ? 44.641 -15.920 -7.836 1.00 21.31 83 GLU B N 1
ATOM 1658 C CA . GLU B 1 83 ? 43.708 -15.996 -8.954 1.00 22.80 83 GLU B CA 1
ATOM 1659 C C . GLU B 1 83 ? 42.415 -15.166 -8.705 1.00 24.95 83 GLU B C 1
ATOM 1660 O O . GLU B 1 83 ? 41.907 -14.536 -9.615 1.00 21.41 83 GLU B O 1
ATOM 1666 N N . LEU B 1 84 ? 41.882 -15.214 -7.492 1.00 18.45 84 LEU B N 1
ATOM 1667 C CA . LEU B 1 84 ? 40.724 -14.427 -7.126 1.00 20.17 84 LEU B CA 1
ATOM 1668 C C . LEU B 1 84 ? 41.017 -12.945 -7.244 1.00 23.54 84 LEU B C 1
ATOM 1669 O O . LEU B 1 84 ? 40.191 -12.181 -7.736 1.00 19.32 84 LEU B O 1
ATOM 1674 N N . MET B 1 85 ? 42.191 -12.534 -6.777 1.00 17.54 85 MET B N 1
ATOM 1675 C CA . MET B 1 85 ? 42.533 -11.127 -6.932 1.00 17.96 85 MET B CA 1
ATOM 1676 C C . MET B 1 85 ? 42.600 -10.701 -8.389 1.00 23.70 85 MET B C 1
ATOM 1677 O O . MET B 1 85 ? 42.140 -9.616 -8.747 1.00 21.29 85 MET B O 1
ATOM 1682 N N . SER B 1 86 ? 43.165 -11.540 -9.242 1.00 20.72 86 SER B N 1
ATOM 1683 C CA A SER B 1 86 ? 43.151 -11.206 -10.667 0.44 22.83 86 SER B CA 1
ATOM 1684 C CA B SER B 1 86 ? 43.168 -11.238 -10.669 0.56 22.70 86 SER B CA 1
ATOM 1685 C C . SER B 1 86 ? 41.731 -11.058 -11.190 1.00 24.41 86 SER B C 1
ATOM 1686 O O . SER B 1 86 ? 41.407 -10.090 -11.920 1.00 25.08 86 SER B O 1
ATOM 1691 N N . ASN B 1 87 ? 40.868 -11.985 -10.826 1.00 21.76 87 ASN B N 1
ATOM 1692 C CA . ASN B 1 87 ? 39.503 -11.927 -11.322 1.00 24.88 87 ASN B CA 1
ATOM 1693 C C . ASN B 1 87 ? 38.724 -10.727 -10.732 1.00 22.79 87 ASN B C 1
ATOM 1694 O O . ASN B 1 87 ? 37.904 -10.129 -11.418 1.00 26.75 87 ASN B O 1
ATOM 1699 N N . ILE B 1 88 ? 38.935 -10.424 -9.465 1.00 18.26 88 ILE B N 1
ATOM 1700 C CA . ILE B 1 88 ? 38.389 -9.226 -8.884 1.00 18.03 88 ILE B CA 1
ATOM 1701 C C . ILE B 1 88 ? 38.863 -7.956 -9.635 1.00 21.14 88 ILE B C 1
ATOM 1702 O O . ILE B 1 88 ? 38.038 -7.075 -9.918 1.00 21.33 88 ILE B O 1
ATOM 1707 N N . ASN B 1 89 ? 40.151 -7.865 -9.961 1.00 20.47 89 ASN B N 1
ATOM 1708 C CA . ASN B 1 89 ? 40.633 -6.724 -10.756 1.00 23.25 89 ASN B CA 1
ATOM 1709 C C . ASN B 1 89 ? 39.852 -6.621 -12.071 1.00 27.21 89 ASN B C 1
ATOM 1710 O O . ASN B 1 89 ? 39.446 -5.533 -12.485 1.00 25.69 89 ASN B O 1
ATOM 1715 N N . VAL B 1 90 ? 39.690 -7.759 -12.757 1.00 26.54 90 VAL B N 1
ATOM 1716 C CA . VAL B 1 90 ? 38.995 -7.756 -14.040 1.00 28.91 90 VAL B CA 1
ATOM 1717 C C . VAL B 1 90 ? 37.558 -7.254 -13.842 1.00 29.84 90 VAL B C 1
ATOM 1718 O O . VAL B 1 90 ? 37.086 -6.397 -14.610 1.00 30.87 90 VAL B O 1
ATOM 1722 N N . THR B 1 91 ? 36.871 -7.790 -12.835 1.00 24.83 91 THR B N 1
ATOM 1723 C CA . THR B 1 91 ? 35.459 -7.486 -12.574 1.00 26.70 91 THR B CA 1
ATOM 1724 C C . THR B 1 91 ? 35.248 -5.997 -12.184 1.00 24.02 91 THR B C 1
ATOM 1725 O O . THR B 1 91 ? 34.352 -5.301 -12.712 1.00 27.21 91 THR B O 1
ATOM 1729 N N . LEU B 1 92 ? 36.100 -5.491 -11.305 1.00 23.21 92 LEU B N 1
ATOM 1730 C CA . LEU B 1 92 ? 36.039 -4.060 -10.943 1.00 24.37 92 LEU B CA 1
ATOM 1731 C C . LEU B 1 92 ? 36.235 -3.152 -12.149 1.00 30.33 92 LEU B C 1
ATOM 1732 O O . LEU B 1 92 ? 35.636 -2.054 -12.246 1.00 30.87 92 LEU B O 1
ATOM 1737 N N . LEU B 1 93 ? 37.103 -3.575 -13.066 1.00 28.21 93 LEU B N 1
ATOM 1738 C CA . LEU B 1 93 ? 37.342 -2.740 -14.242 1.00 31.63 93 LEU B CA 1
ATOM 1739 C C . LEU B 1 93 ? 36.104 -2.750 -15.104 1.00 33.16 93 LEU B C 1
ATOM 1740 O O . LEU B 1 93 ? 35.756 -1.749 -15.726 1.00 36.04 93 LEU B O 1
ATOM 1745 N N . LYS B 1 94 ? 35.405 -3.885 -15.163 1.00 33.86 94 LYS B N 1
ATOM 1746 C CA . LYS B 1 94 ? 34.160 -3.918 -15.955 1.00 35.29 94 LYS B CA 1
ATOM 1747 C C . LYS B 1 94 ? 33.074 -3.055 -15.302 1.00 38.99 94 LYS B C 1
ATOM 1748 O O . LYS B 1 94 ? 32.274 -2.448 -15.993 1.00 37.91 94 LYS B O 1
ATOM 1754 N N . LEU B 1 95 ? 33.047 -3.014 -13.969 1.00 31.00 95 LEU B N 1
ATOM 1755 C CA . LEU B 1 95 ? 32.040 -2.238 -13.251 1.00 36.41 95 LEU B CA 1
ATOM 1756 C C . LEU B 1 95 ? 32.372 -0.733 -13.273 1.00 35.23 95 LEU B C 1
ATOM 1757 O O . LEU B 1 95 ? 31.503 0.089 -13.043 1.00 40.97 95 LEU B O 1
ATOM 1762 N N . LYS B 1 96 ? 33.618 -0.394 -13.570 1.00 50.24 96 LYS B N 1
ATOM 1763 C CA . LYS B 1 96 ? 34.060 0.987 -13.558 1.00 50.77 96 LYS B CA 1
ATOM 1764 C C . LYS B 1 96 ? 33.456 1.807 -14.702 1.00 52.28 96 LYS B C 1
ATOM 1765 O O . LYS B 1 96 ? 33.434 1.345 -15.824 1.00 52.26 96 LYS B O 1
ATOM 1771 N N . GLY B 1 97 ? 32.981 3.012 -14.416 1.00 53.69 97 GLY B N 1
ATOM 1772 C CA . GLY B 1 97 ? 32.462 3.885 -15.471 1.00 55.33 97 GLY B CA 1
ATOM 1773 C C . GLY B 1 97 ? 33.482 4.854 -16.057 1.00 55.05 97 GLY B C 1
ATOM 1774 O O . GLY B 1 97 ? 34.687 4.653 -15.940 1.00 53.51 97 GLY B O 1
ATOM 1775 N N . SER B 1 98 ? 33.003 5.926 -16.673 1.00 56.72 98 SER B N 1
ATOM 1776 C CA . SER B 1 98 ? 33.899 6.970 -17.161 1.00 56.75 98 SER B CA 1
ATOM 1777 C C . SER B 1 98 ? 34.167 8.157 -16.190 1.00 57.24 98 SER B C 1
ATOM 1778 O O . SER B 1 98 ? 34.767 9.153 -16.591 1.00 57.63 98 SER B O 1
ATOM 1781 N N . GLU B 1 99 ? 33.762 8.052 -14.920 1.00 57.31 99 GLU B N 1
ATOM 1782 C CA . GLU B 1 99 ? 34.080 9.110 -13.947 1.00 57.81 99 GLU B CA 1
ATOM 1783 C C . GLU B 1 99 ? 35.603 9.345 -13.851 1.00 56.41 99 GLU B C 1
ATOM 1784 O O . GLU B 1 99 ? 36.394 8.420 -13.991 1.00 54.75 99 GLU B O 1
ATOM 1790 N N . THR B 1 100 ? 35.999 10.591 -13.635 1.00 57.24 100 THR B N 1
ATOM 1791 C CA . THR B 1 100 ? 37.413 10.929 -13.444 1.00 59.02 100 THR B CA 1
ATOM 1792 C C . THR B 1 100 ? 37.801 11.079 -11.980 1.00 62.18 100 THR B C 1
ATOM 1793 O O . THR B 1 100 ? 38.965 11.373 -11.643 1.00 55.40 100 THR B O 1
ATOM 1797 N N . SER B 1 101 ? 36.823 10.899 -11.105 1.00 45.00 101 SER B N 1
ATOM 1798 C CA . SER B 1 101 ? 37.090 10.932 -9.661 1.00 37.66 101 SER B CA 1
ATOM 1799 C C . SER B 1 101 ? 36.040 10.118 -8.940 1.00 34.95 101 SER B C 1
ATOM 1800 O O . SER B 1 101 ? 34.994 9.862 -9.501 1.00 36.51 101 SER B O 1
ATOM 1803 N N . PHE B 1 102 ? 36.303 9.720 -7.699 1.00 29.37 102 PHE B N 1
ATOM 1804 C CA . PHE B 1 102 ? 35.325 8.942 -6.920 1.00 28.35 102 PHE B CA 1
ATOM 1805 C C . PHE B 1 102 ? 35.502 9.230 -5.422 1.00 27.99 102 PHE B C 1
ATOM 1806 O O . PHE B 1 102 ? 36.570 9.620 -5.004 1.00 31.11 102 PHE B O 1
ATOM 1814 N N . LYS B 1 103 ? 34.456 9.000 -4.643 1.00 29.76 103 LYS B N 1
ATOM 1815 C CA . LYS B 1 103 ? 34.448 9.306 -3.208 1.00 25.51 103 LYS B CA 1
ATOM 1816 C C . LYS B 1 103 ? 34.387 8.063 -2.344 1.00 27.55 103 LYS B C 1
ATOM 1817 O O . LYS B 1 103 ? 33.653 7.140 -2.662 1.00 23.33 103 LYS B O 1
ATOM 1823 N N . CYS B 1 104 ? 35.096 8.090 -1.207 1.00 21.06 104 CYS B N 1
ATOM 1824 C CA . CYS B 1 104 ? 35.128 6.975 -0.265 1.00 18.34 104 CYS B CA 1
ATOM 1825 C C . CYS B 1 104 ? 34.950 7.541 1.130 1.00 21.75 104 CYS B C 1
ATOM 1826 O O . CYS B 1 104 ? 35.323 8.694 1.396 1.00 22.03 104 CYS B O 1
ATOM 1829 N N . GLU B 1 105 ? 34.273 6.788 1.975 1.00 18.11 105 GLU B N 1
ATOM 1830 C CA . GLU B 1 105 ? 34.100 7.209 3.382 1.00 20.05 105 GLU B CA 1
ATOM 1831 C C . GLU B 1 105 ? 34.609 6.124 4.300 1.00 24.89 105 GLU B C 1
ATOM 1832 O O . GLU B 1 105 ? 34.558 4.937 3.939 1.00 19.03 105 GLU B O 1
ATOM 1838 N N . TYR B 1 106 ? 35.055 6.531 5.489 1.00 18.80 106 TYR B N 1
ATOM 1839 C CA . TYR B 1 106 ? 35.677 5.597 6.420 1.00 19.23 106 TYR B CA 1
ATOM 1840 C C . TYR B 1 106 ? 35.197 5.925 7.844 1.00 22.65 106 TYR B C 1
ATOM 1841 O O . TYR B 1 106 ? 34.975 7.095 8.165 1.00 19.96 106 TYR B O 1
ATOM 1850 N N . ASP B 1 107 ? 34.993 4.896 8.668 1.00 18.66 107 ASP B N 1
ATOM 1851 C CA . ASP B 1 107 ? 34.869 5.120 10.110 1.00 19.97 107 ASP B CA 1
ATOM 1852 C C . ASP B 1 107 ? 36.297 5.214 10.705 1.00 16.64 107 ASP B C 1
ATOM 1853 O O . ASP B 1 107 ? 37.193 4.509 10.253 1.00 17.03 107 ASP B O 1
ATOM 1858 N N . ASP B 1 108 ? 36.436 5.989 11.760 1.00 17.72 108 ASP B N 1
ATOM 1859 C CA . ASP B 1 108 ? 37.736 6.215 12.419 1.00 16.55 108 ASP B CA 1
ATOM 1860 C C . ASP B 1 108 ? 37.974 5.038 13.384 1.00 18.35 108 ASP B C 1
ATOM 1861 O O . ASP B 1 108 ? 37.926 5.211 14.617 1.00 19.30 108 ASP B O 1
ATOM 1866 N N . GLU B 1 109 ? 38.068 3.844 12.823 1.00 17.14 109 GLU B N 1
ATOM 1867 C CA . GLU B 1 109 ? 38.440 2.676 13.611 1.00 17.58 109 GLU B CA 1
ATOM 1868 C C . GLU B 1 109 ? 39.187 1.744 12.689 1.00 20.81 109 GLU B C 1
ATOM 1869 O O . GLU B 1 109 ? 38.867 1.621 11.516 1.00 17.11 109 GLU B O 1
ATOM 1875 N N . THR B 1 110 ? 40.181 1.103 13.241 1.00 13.18 110 THR B N 1
ATOM 1876 C CA . THR B 1 110 ? 41.050 0.242 12.436 1.00 14.90 110 THR B CA 1
ATOM 1877 C C . THR B 1 110 ? 40.666 -1.240 12.616 1.00 14.12 110 THR B C 1
ATOM 1878 O O . THR B 1 110 ? 40.517 -1.679 13.740 1.00 13.20 110 THR B O 1
ATOM 1882 N N . VAL B 1 111 ? 40.625 -1.984 11.521 1.00 12.50 111 VAL B N 1
ATOM 1883 C CA . VAL B 1 111 ? 40.241 -3.366 11.512 1.00 15.42 111 VAL B CA 1
ATOM 1884 C C . VAL B 1 111 ? 41.237 -4.128 10.633 1.00 18.50 111 VAL B C 1
ATOM 1885 O O . VAL B 1 111 ? 42.086 -3.563 9.914 1.00 12.43 111 VAL B O 1
ATOM 1889 N N . THR B 1 112 ? 41.155 -5.422 10.715 1.00 15.51 112 THR B N 1
ATOM 1890 C CA . THR B 1 112 ? 42.017 -6.275 9.913 1.00 18.06 112 THR B CA 1
ATOM 1891 C C . THR B 1 112 ? 41.204 -6.849 8.738 1.00 18.02 112 THR B C 1
ATOM 1892 O O . THR B 1 112 ? 40.033 -6.452 8.489 1.00 15.30 112 THR B O 1
ATOM 1896 N N . ILE B 1 113 ? 41.814 -7.781 8.020 1.00 14.98 113 ILE B N 1
ATOM 1897 C CA . ILE B 1 113 ? 41.375 -8.106 6.640 1.00 10.50 113 ILE B CA 1
ATOM 1898 C C . ILE B 1 113 ? 39.999 -8.790 6.676 1.00 13.75 113 ILE B C 1
ATOM 1899 O O . ILE B 1 113 ? 39.218 -8.561 5.768 1.00 14.28 113 ILE B O 1
ATOM 1904 N N . THR B 1 114 ? 39.732 -9.646 7.658 1.00 13.84 114 THR B N 1
ATOM 1905 C CA . THR B 1 114 ? 38.482 -10.381 7.584 1.00 18.30 114 THR B CA 1
ATOM 1906 C C . THR B 1 114 ? 37.310 -9.371 7.786 1.00 19.87 114 THR B C 1
ATOM 1907 O O . THR B 1 114 ? 36.250 -9.526 7.134 1.00 17.70 114 THR B O 1
ATOM 1911 N N . GLU B 1 115 ? 37.480 -8.343 8.642 1.00 17.37 115 GLU B N 1
ATOM 1912 C CA . GLU B 1 115 ? 36.385 -7.365 8.816 1.00 16.83 115 GLU B CA 1
ATOM 1913 C C . GLU B 1 115 ? 36.256 -6.457 7.579 1.00 19.06 115 GLU B C 1
ATOM 1914 O O . GLU B 1 115 ? 35.154 -6.094 7.184 1.00 16.57 115 GLU B O 1
ATOM 1920 N N . PHE B 1 116 ? 37.374 -6.085 6.985 1.00 14.04 116 PHE B N 1
ATOM 1921 C CA . PHE B 1 116 ? 37.392 -5.278 5.770 1.00 17.68 116 PHE B CA 1
ATOM 1922 C C . PHE B 1 116 ? 36.642 -6.029 4.687 1.00 16.47 116 PHE B C 1
ATOM 1923 O O . PHE B 1 116 ? 35.760 -5.493 4.027 1.00 14.93 116 PHE B O 1
ATOM 1931 N N . LEU B 1 117 ? 37.008 -7.300 4.498 1.00 17.97 117 LEU B N 1
ATOM 1932 C CA . LEU B 1 117 ? 36.333 -8.094 3.461 1.00 19.16 117 LEU B CA 1
ATOM 1933 C C . LEU B 1 117 ? 34.834 -8.276 3.745 1.00 18.80 117 LEU B C 1
ATOM 1934 O O . LEU B 1 117 ? 33.999 -8.163 2.856 1.00 19.11 117 LEU B O 1
ATOM 1939 N N . ASN B 1 118 ? 34.493 -8.564 4.981 1.00 16.74 118 ASN B N 1
ATOM 1940 C CA . ASN B 1 118 ? 33.091 -8.754 5.307 1.00 16.91 118 ASN B CA 1
ATOM 1941 C C . ASN B 1 118 ? 32.291 -7.461 5.042 1.00 23.03 118 ASN B C 1
ATOM 1942 O O . ASN B 1 118 ? 31.124 -7.524 4.663 1.00 19.37 118 ASN B O 1
ATOM 1947 N N . LYS B 1 119 ? 32.907 -6.291 5.308 1.00 18.52 119 LYS B N 1
ATOM 1948 C CA . LYS B 1 119 ? 32.140 -5.057 5.113 1.00 18.49 119 LYS B CA 1
ATOM 1949 C C . LYS B 1 119 ? 31.893 -4.888 3.601 1.00 20.75 119 LYS B C 1
ATOM 1950 O O . LYS B 1 119 ? 30.791 -4.479 3.182 1.00 22.99 119 LYS B O 1
ATOM 1956 N N . TRP B 1 120 ? 32.899 -5.186 2.789 1.00 17.71 120 TRP B N 1
ATOM 1957 C CA . TRP B 1 120 ? 32.737 -5.038 1.334 1.00 17.79 120 TRP B CA 1
ATOM 1958 C C . TRP B 1 120 ? 31.720 -6.078 0.782 1.00 18.81 120 TRP B C 1
ATOM 1959 O O . TRP B 1 120 ? 30.974 -5.797 -0.183 1.00 20.11 120 TRP B O 1
ATOM 1970 N N . ILE B 1 121 ? 31.701 -7.256 1.376 1.00 17.44 121 ILE B N 1
ATOM 1971 C CA . ILE B 1 121 ? 30.729 -8.291 0.936 1.00 18.96 121 ILE B CA 1
ATOM 1972 C C . ILE B 1 121 ? 29.337 -7.761 1.235 1.00 21.18 121 ILE B C 1
ATOM 1973 O O . ILE B 1 121 ? 28.400 -7.819 0.400 1.00 22.86 121 ILE B O 1
ATOM 1978 N N . THR B 1 122 ? 29.183 -7.220 2.429 1.00 21.66 122 THR B N 1
ATOM 1979 C CA . THR B 1 122 ? 27.904 -6.615 2.820 1.00 26.45 122 THR B CA 1
ATOM 1980 C C . THR B 1 122 ? 27.491 -5.475 1.868 1.00 26.79 122 THR B C 1
ATOM 1981 O O . THR B 1 122 ? 26.308 -5.364 1.478 1.00 27.42 122 THR B O 1
ATOM 1985 N N . PHE B 1 123 ? 28.446 -4.636 1.481 1.00 23.29 123 PHE B N 1
ATOM 1986 C CA . PHE B 1 123 ? 28.119 -3.545 0.537 1.00 28.58 123 PHE B CA 1
ATOM 1987 C C . PHE B 1 123 ? 27.654 -4.114 -0.805 1.00 31.31 123 PHE B C 1
ATOM 1988 O O . PHE B 1 123 ? 26.716 -3.569 -1.414 1.00 31.80 123 PHE B O 1
ATOM 1996 N N . CYS B 1 124 ? 28.348 -5.155 -1.287 1.00 23.51 124 CYS B N 1
ATOM 1997 C CA . CYS B 1 124 ? 27.970 -5.748 -2.564 1.00 24.59 124 CYS B CA 1
ATOM 1998 C C . CYS B 1 124 ? 26.576 -6.303 -2.448 1.00 27.80 124 CYS B C 1
ATOM 1999 O O . CYS B 1 124 ? 25.740 -6.117 -3.361 1.00 29.72 124 CYS B O 1
ATOM 2002 N N . GLN B 1 125 ? 26.291 -6.975 -1.342 1.00 27.19 125 GLN B N 1
ATOM 2003 C CA . GLN B 1 125 ? 24.933 -7.557 -1.203 1.00 30.04 125 GLN B CA 1
ATOM 2004 C C . GLN B 1 125 ? 23.848 -6.490 -1.172 1.00 40.55 125 GLN B C 1
ATOM 2005 O O . GLN B 1 125 ? 22.763 -6.680 -1.754 1.00 38.96 125 GLN B O 1
ATOM 2011 N N . SER B 1 126 ? 24.107 -5.366 -0.496 1.00 33.07 126 SER B N 1
ATOM 2012 C CA . SER B 1 126 ? 23.114 -4.290 -0.427 1.00 38.39 126 SER B CA 1
ATOM 2013 C C . SER B 1 126 ? 22.899 -3.644 -1.792 1.00 37.79 126 SER B C 1
ATOM 2014 O O . SER B 1 126 ? 21.785 -3.365 -2.174 1.00 45.19 126 SER B O 1
ATOM 2017 N N . ILE B 1 127 ? 24.002 -3.353 -2.489 1.00 37.59 127 ILE B N 1
ATOM 2018 C CA . ILE B 1 127 ? 23.925 -2.774 -3.831 1.00 40.75 127 ILE B CA 1
ATOM 2019 C C . ILE B 1 127 ? 23.176 -3.715 -4.769 1.00 44.21 127 ILE B C 1
ATOM 2020 O O . ILE B 1 127 ? 22.336 -3.294 -5.560 1.00 44.89 127 ILE B O 1
ATOM 2025 N N . PHE B 1 128 ? 23.466 -5.012 -4.654 1.00 46.35 128 PHE B N 1
ATOM 2026 C CA . PHE B 1 128 ? 22.805 -6.026 -5.479 1.00 46.22 128 PHE B CA 1
ATOM 2027 C C . PHE B 1 128 ? 21.312 -6.059 -5.199 1.00 50.32 128 PHE B C 1
ATOM 2028 O O . PHE B 1 128 ? 20.515 -6.147 -6.123 1.00 50.78 128 PHE B O 1
ATOM 2036 N N . SER B 1 129 ? 20.948 -5.972 -3.925 1.00 57.17 129 SER B N 1
ATOM 2037 C CA . SER B 1 129 ? 19.561 -5.879 -3.482 1.00 71.75 129 SER B CA 1
ATOM 2038 C C . SER B 1 129 ? 18.850 -4.643 -4.025 1.00 78.60 129 SER B C 1
ATOM 2039 O O . SER B 1 129 ? 17.636 -4.650 -4.213 1.00 85.14 129 SER B O 1
ATOM 2042 N N . THR B 1 130 ? 19.607 -3.582 -4.257 1.00 69.96 130 THR B N 1
ATOM 2043 C CA . THR B 1 130 ? 19.033 -2.340 -4.745 1.00 72.76 130 THR B CA 1
ATOM 2044 C C . THR B 1 130 ? 18.756 -2.466 -6.223 1.00 80.52 130 THR B C 1
ATOM 2045 O O . THR B 1 130 ? 17.756 -1.951 -6.724 1.00 83.73 130 THR B O 1
ATOM 2049 N N . LEU B 1 131 ? 19.648 -3.155 -6.926 1.00 80.01 131 LEU B N 1
ATOM 2050 C CA . LEU B 1 131 ? 19.393 -3.488 -8.325 1.00 85.26 131 LEU B CA 1
ATOM 2051 C C . LEU B 1 131 ? 18.356 -4.649 -8.408 1.00 96.23 131 LEU B C 1
ATOM 2052 O O . LEU B 1 131 ? 18.704 -5.832 -8.497 1.00 93.98 131 LEU B O 1
ATOM 2057 N N . THR B 1 132 ? 17.074 -4.295 -8.355 1.00 100.28 132 THR B N 1
ATOM 2058 C CA . THR B 1 132 ? 15.990 -5.280 -8.373 1.00 97.84 132 THR B CA 1
ATOM 2059 C C . THR B 1 132 ? 15.448 -5.510 -9.788 1.00 96.31 132 THR B C 1
ATOM 2060 O O . THR B 1 132 ? 14.251 -5.742 -9.976 1.00 99.38 132 THR B O 1
#

B-factor: mean 35.83, std 20.37, range [10.5, 133.84]

Organism: Mustela putorius furo (NCBI:txid9669)

CATH classification: 1.20.1250.10

Solvent-accessible surface area: 14448 Å² total; per-residue (Å²): 123,96,91,34,44,84,19,48,104,26,0,40,68,0,2,22,7,0,12,69,4,4,20,19,13,130,103,129,28,13,92,188,35,126,117,74,108,23,118,6,6,99,148,4,56,97,47,57,45,3,30,5,0,22,74,26,3,160,143,7,22,105,44,1,82,136,9,27,61,137,135,46,96,79,12,122,125,23,9,59,57,0,58,69,3,5,112,127,11,102,44,112,125,144,85,99,190,38,103,91,52,127,133,39,9,27,4,46,76,0,0,50,94,0,0,41,39,0,4,56,0,12,41,65,20,141,125,72,66,120,93,21,50,97,39,0,35,54,0,10,10,2,0,26,2,1,14,18,0,0,128,66,158,38,7,79,126,0,64,92,30,140,22,118,24,6,77,118,6,88,91,52,53,30,2,29,8,0,26,65,38,4,163,110,10,40,83,65,10,152,114,39,144,64,176,91,24,120,64,14,1,0,82,44,10,6,43,40,0,64,78,6,5,126,130,23,95,43,114,98,142,86,91,172,40,86,102,41,134,83,86,25,56,1,46,68,3,1,58,51,6,11,69,17,0,73,59,4,75,78,99,44,156

Secondary structure (DSSP, 8-state):
-HHHHHHHHHHHHHHHHHHHHHHHHHHHB-GGGGG--B--BS---SGGGHHHHHHHHHHHHHHHHHTB---HHHHHHHHHHHHHHHHHH--S-S-----B-SS-B-HHHHHHHHHHHHHHHHTT--/--HHHHHHHHHHHHHHHHHHHHHHHTTS-GGGGG--EEEEE---SGGGHHHHHHHHHHHHHHHHHHT-TTGGGSHHHHHHHHHHHHHHHH--S-S----EEEEEEE-HHHHHHHHHHHHHHHHHH--

Radius of gyration: 18.95 Å; Cα contacts (8 Å, |Δi|>4): 283; chains: 2; bounding box: 49×57×36 Å

Foldseek 3Di:
DVLLVVLLVLLVQLLVLLVVLLVQCVPWFDCVLVPDWAKAFDDQAALQSCVSVVVVCVVVLVVSLVRGPVPNVVSVVSVVSNNVSNVSSHDDDPDDDTHIDPGIDGPNVNSVVVSVNSVNNSVVSD/DVVVVVLVLLVLLLVLLVVLLVCVVVPLDVVQQVDKDFAWDDPQELLQCVVVVVVLVVVVVVVVVVPDPCNCVDVNVVSSVSNNVSNVVSHDDDPDGDTDGDPDMDGDSSNSVSVSVSSVNNSVVSD

Sequence (253 aa):
SSSTKEAQQQLEQLLLDLQLLLNGVKNYESPRMLTFKFYMPKKATELTHLQQCLAEELKLLEEVLYLAQSKHLTDIKELMSNINVTLLKLKGSETSFKCEYDDETVTITEFLNKWITFCQSSIFSTLTSSTKEAQQQLEQLLLDLQLLLNGVKNYESPRMLTFKFYMPKKATELTHLQCLAEELKLLEEVLYLAQSKNFHLTDIKELMSSNINVTLLKLKGSETSFKCEYDDETVTITEFLNKWITFCQSIFSTLT